Protein AF-R7HWP7-F1 (afdb_monomer)

Radius of gyration: 20.36 Å; Cα contacts (8 Å, |Δi|>4): 385; chains: 1; bounding box: 45×35×74 Å

Structure (mmCIF, N/CA/C/O backbone):
data_AF-R7HWP7-F1
#
_entry.id   AF-R7HWP7-F1
#
loop_
_atom_site.group_PDB
_atom_site.id
_atom_site.type_symbol
_atom_site.label_atom_id
_atom_site.label_alt_id
_atom_site.label_comp_id
_atom_site.label_asym_id
_atom_site.label_entity_id
_atom_site.label_seq_id
_atom_site.pdbx_PDB_ins_code
_atom_site.Cartn_x
_atom_site.Cartn_y
_atom_site.Cartn_z
_atom_site.occupancy
_atom_site.B_iso_or_equiv
_atom_site.auth_seq_id
_atom_site.auth_comp_id
_atom_site.auth_asym_id
_atom_site.auth_atom_id
_atom_site.pdbx_PDB_model_num
ATOM 1 N N . MET A 1 1 ? 19.688 -10.817 -53.082 1.00 66.94 1 MET A N 1
ATOM 2 C CA . MET A 1 1 ? 19.668 -11.516 -51.771 1.00 66.94 1 MET A CA 1
ATOM 3 C C . MET A 1 1 ? 20.304 -10.706 -50.633 1.00 66.94 1 MET A C 1
ATOM 5 O O . MET A 1 1 ? 19.826 -10.827 -49.516 1.00 66.94 1 MET A O 1
ATOM 9 N N . ALA A 1 2 ? 21.312 -9.852 -50.880 1.00 82.56 2 ALA A N 1
ATOM 10 C CA . ALA A 1 2 ? 21.924 -9.005 -49.841 1.00 82.56 2 ALA A CA 1
ATOM 11 C C . ALA A 1 2 ? 20.985 -7.929 -49.252 1.00 82.56 2 ALA A C 1
ATOM 13 O O . ALA A 1 2 ? 21.028 -7.672 -48.057 1.00 82.56 2 ALA A O 1
ATOM 14 N N . GLU A 1 3 ? 20.103 -7.346 -50.065 1.00 88.75 3 GLU A N 1
ATOM 15 C CA . GLU A 1 3 ? 19.144 -6.313 -49.642 1.00 88.75 3 GLU A CA 1
ATOM 16 C C . GLU A 1 3 ? 18.218 -6.790 -48.513 1.00 88.75 3 GLU A C 1
ATOM 18 O O . GLU A 1 3 ? 18.115 -6.144 -47.474 1.00 88.75 3 GLU A O 1
ATOM 23 N N . VAL A 1 4 ? 17.642 -7.990 -48.653 1.00 89.25 4 VAL A N 1
ATOM 24 C CA . VAL A 1 4 ? 16.800 -8.601 -47.612 1.00 89.25 4 VAL A CA 1
ATOM 25 C C . VAL A 1 4 ? 17.599 -8.834 -46.324 1.00 89.25 4 VAL A C 1
ATOM 27 O O . VAL A 1 4 ? 17.113 -8.547 -45.233 1.00 89.25 4 VAL A O 1
ATOM 30 N N . LEU A 1 5 ? 18.855 -9.273 -46.429 1.00 86.50 5 LEU A N 1
ATOM 31 C CA . LEU A 1 5 ? 19.716 -9.522 -45.270 1.00 86.50 5 LEU A CA 1
ATOM 32 C C . LEU A 1 5 ? 20.071 -8.226 -44.519 1.00 86.50 5 LEU A C 1
ATOM 34 O O . LEU A 1 5 ? 20.062 -8.199 -43.290 1.00 86.50 5 LEU A O 1
ATOM 38 N N . ILE A 1 6 ? 20.322 -7.142 -45.258 1.00 86.94 6 ILE A N 1
ATOM 39 C CA . ILE A 1 6 ? 20.575 -5.808 -44.700 1.00 86.94 6 ILE A CA 1
ATOM 40 C C . ILE A 1 6 ? 19.313 -5.279 -44.009 1.00 86.94 6 ILE A C 1
ATOM 42 O O . ILE A 1 6 ? 19.403 -4.801 -42.881 1.00 86.94 6 ILE A O 1
ATOM 46 N N . THR A 1 7 ? 18.132 -5.417 -44.624 1.00 87.50 7 THR A N 1
ATOM 47 C CA . THR A 1 7 ? 16.870 -4.973 -43.999 1.00 87.50 7 THR A CA 1
ATOM 48 C C . THR A 1 7 ? 16.558 -5.730 -42.709 1.00 87.50 7 THR A C 1
ATOM 50 O O . THR A 1 7 ? 16.228 -5.103 -41.704 1.00 87.50 7 THR A O 1
ATOM 53 N N . LEU A 1 8 ? 16.741 -7.054 -42.686 1.00 90.75 8 LEU A N 1
ATOM 54 C CA . LEU A 1 8 ? 16.571 -7.861 -41.476 1.00 90.75 8 LEU A CA 1
ATOM 55 C C . LEU A 1 8 ? 17.609 -7.503 -40.404 1.00 90.75 8 LEU A C 1
ATOM 57 O O . LEU A 1 8 ? 17.261 -7.429 -39.227 1.00 90.75 8 LEU A O 1
ATOM 61 N N . GLY A 1 9 ? 18.853 -7.217 -40.801 1.00 85.38 9 GLY A N 1
ATOM 62 C CA . GLY A 1 9 ? 19.894 -6.723 -39.901 1.00 85.38 9 GLY A CA 1
ATOM 63 C C . GLY A 1 9 ? 19.531 -5.382 -39.257 1.00 85.38 9 GLY A C 1
ATOM 64 O O . GLY A 1 9 ? 19.600 -5.249 -38.037 1.00 85.38 9 GLY A O 1
ATOM 65 N N . ILE A 1 10 ? 19.075 -4.407 -40.051 1.00 91.12 10 ILE A N 1
ATOM 66 C CA . ILE A 1 10 ? 18.657 -3.083 -39.561 1.00 91.12 10 ILE A CA 1
ATOM 67 C C . ILE A 1 10 ? 17.449 -3.206 -38.626 1.00 91.12 10 ILE A C 1
ATOM 69 O O . ILE A 1 10 ? 17.477 -2.660 -37.524 1.00 91.12 10 ILE A O 1
ATOM 73 N N . ILE A 1 11 ? 16.413 -3.956 -39.019 1.00 90.56 11 ILE A N 1
ATOM 74 C CA . ILE A 1 11 ? 15.230 -4.188 -38.176 1.00 90.56 11 ILE A CA 1
ATOM 75 C C . ILE A 1 11 ? 15.633 -4.883 -36.871 1.00 90.56 11 ILE A C 1
ATOM 77 O O . ILE A 1 11 ? 15.163 -4.484 -35.809 1.00 90.56 11 ILE A O 1
ATOM 81 N N . GLY A 1 12 ? 16.535 -5.866 -36.924 1.00 87.81 12 GLY A N 1
ATOM 82 C CA . GLY A 1 12 ? 17.041 -6.561 -35.740 1.00 87.81 12 GLY A CA 1
ATOM 83 C C . GLY A 1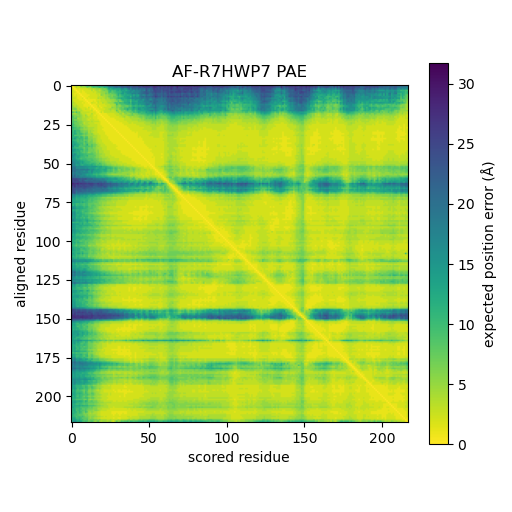 12 ? 17.745 -5.626 -34.754 1.00 87.81 12 GLY A C 1
ATOM 84 O O . GLY A 1 12 ? 17.447 -5.661 -33.560 1.00 87.81 12 GLY A O 1
ATOM 85 N N . VAL A 1 13 ? 18.620 -4.741 -35.244 1.00 90.00 13 VAL A N 1
ATOM 86 C CA . VAL A 1 13 ? 19.309 -3.744 -34.403 1.00 90.00 13 VAL A CA 1
ATOM 87 C C . VAL A 1 13 ? 18.316 -2.749 -33.804 1.00 90.00 13 VAL A C 1
ATOM 89 O O . VAL A 1 13 ? 18.346 -2.493 -32.601 1.00 90.00 13 VAL A O 1
ATOM 92 N N . VAL A 1 14 ? 17.399 -2.213 -34.613 1.00 87.31 14 VAL A N 1
ATOM 93 C CA . VAL A 1 14 ? 16.395 -1.247 -34.139 1.00 87.31 14 VAL A CA 1
ATOM 94 C C . VAL A 1 14 ? 15.454 -1.890 -33.113 1.00 87.31 14 VAL A C 1
ATOM 96 O O . VAL A 1 14 ? 15.166 -1.287 -32.076 1.00 87.31 14 VAL A O 1
ATOM 99 N N . ALA A 1 15 ? 15.014 -3.129 -33.341 1.00 83.12 15 ALA A N 1
ATOM 100 C CA . ALA A 1 15 ? 14.188 -3.878 -32.398 1.00 83.12 15 ALA A CA 1
ATOM 101 C C . ALA A 1 15 ? 14.926 -4.126 -31.072 1.00 83.12 15 ALA A C 1
ATOM 103 O O . ALA A 1 15 ? 14.361 -3.892 -30.004 1.00 83.12 15 ALA A O 1
ATOM 104 N N . ALA A 1 16 ? 16.205 -4.511 -31.116 1.00 85.56 16 ALA A N 1
ATOM 105 C CA . ALA A 1 16 ? 17.008 -4.741 -29.914 1.00 85.56 16 ALA A CA 1
ATOM 106 C C . ALA A 1 16 ? 17.157 -3.483 -29.035 1.00 85.56 16 ALA A C 1
ATOM 108 O O . ALA A 1 16 ? 17.187 -3.592 -27.810 1.00 85.56 16 ALA A O 1
ATOM 109 N N . LEU A 1 17 ? 17.194 -2.289 -29.639 1.00 86.44 17 LEU A N 1
ATOM 110 C CA . LEU A 1 17 ? 17.278 -1.015 -28.912 1.00 86.44 17 LEU A CA 1
ATOM 111 C C . LEU A 1 17 ? 15.920 -0.528 -28.377 1.00 86.44 17 LEU A C 1
ATOM 113 O O . LEU A 1 17 ? 15.865 0.183 -27.374 1.00 86.44 17 LEU A O 1
ATOM 117 N N . THR A 1 18 ? 14.817 -0.904 -29.026 1.00 88.81 18 THR A N 1
ATOM 118 C CA . THR A 1 18 ? 13.474 -0.381 -28.712 1.00 88.81 18 THR A CA 1
ATOM 119 C C . THR A 1 18 ? 12.657 -1.290 -27.795 1.00 88.81 18 THR A C 1
ATOM 121 O O . THR A 1 18 ? 11.913 -0.783 -26.950 1.00 88.81 18 THR A O 1
ATOM 124 N N . ILE A 1 19 ? 12.822 -2.616 -27.890 1.00 91.12 19 ILE A N 1
ATOM 125 C CA . ILE A 1 19 ? 12.106 -3.601 -27.060 1.00 91.12 19 ILE A CA 1
ATOM 126 C C . ILE A 1 19 ? 12.304 -3.350 -25.555 1.00 91.12 19 ILE A C 1
ATOM 128 O O . ILE A 1 19 ? 11.296 -3.329 -24.843 1.00 91.12 19 ILE A O 1
ATOM 132 N N . PRO A 1 20 ? 13.526 -3.103 -25.033 1.00 89.44 20 PRO A N 1
ATOM 133 C CA . PRO A 1 20 ? 13.710 -2.868 -23.599 1.00 89.44 20 PRO A CA 1
ATOM 134 C C . PRO A 1 20 ? 12.917 -1.657 -23.092 1.00 89.44 20 PRO A C 1
ATOM 136 O O . PRO A 1 20 ? 12.254 -1.729 -22.056 1.00 89.44 20 PRO A O 1
ATOM 139 N N . THR A 1 21 ? 12.922 -0.561 -23.855 1.00 90.69 21 THR A N 1
ATOM 140 C CA . THR A 1 21 ? 12.180 0.665 -23.529 1.00 90.69 21 THR A CA 1
ATOM 141 C C . THR A 1 21 ? 10.674 0.422 -23.531 1.00 90.69 21 THR A C 1
ATOM 143 O O . THR A 1 21 ? 9.984 0.805 -22.585 1.00 90.69 21 THR A O 1
ATOM 146 N N . LEU A 1 22 ? 10.158 -0.265 -24.555 1.00 92.31 22 LEU A N 1
ATOM 147 C CA . LEU A 1 22 ? 8.737 -0.593 -24.660 1.00 92.31 22 LEU A CA 1
ATOM 148 C C . LEU A 1 22 ? 8.275 -1.489 -23.502 1.00 92.31 22 LEU A C 1
ATOM 150 O O . LEU A 1 22 ? 7.258 -1.202 -22.870 1.00 92.31 22 LEU A O 1
ATOM 154 N N . VAL A 1 23 ? 9.043 -2.535 -23.183 1.00 93.88 23 VAL A N 1
ATOM 155 C CA . VAL A 1 23 ? 8.752 -3.450 -22.069 1.00 93.88 23 VAL A CA 1
ATOM 156 C C . VAL A 1 23 ? 8.747 -2.702 -20.735 1.00 93.88 23 VAL A C 1
ATOM 158 O O . VAL A 1 23 ? 7.852 -2.919 -19.917 1.00 93.88 23 VAL A O 1
ATOM 161 N N . ASN A 1 24 ? 9.697 -1.792 -20.510 1.00 93.62 24 ASN A N 1
ATOM 162 C CA . ASN A 1 24 ? 9.743 -0.993 -19.287 1.00 93.62 24 ASN A CA 1
ATOM 163 C C . ASN A 1 24 ? 8.549 -0.040 -19.168 1.00 93.62 24 ASN A C 1
ATOM 165 O O . ASN A 1 24 ? 7.935 0.031 -18.103 1.00 93.62 24 ASN A O 1
ATOM 169 N N . ASN A 1 25 ? 8.166 0.639 -20.248 1.00 94.44 25 ASN A N 1
ATOM 170 C CA . ASN A 1 25 ? 6.988 1.510 -20.252 1.00 94.44 25 ASN A CA 1
ATOM 171 C C . ASN A 1 25 ? 5.697 0.721 -20.003 1.00 94.44 25 ASN A C 1
ATOM 173 O O . ASN A 1 25 ? 4.858 1.135 -19.203 1.00 94.44 25 ASN A O 1
ATOM 177 N N . TYR A 1 26 ? 5.569 -0.459 -20.613 1.00 96.19 26 TYR A N 1
ATOM 178 C CA . TYR A 1 26 ? 4.451 -1.359 -20.348 1.00 96.19 26 TYR A CA 1
ATOM 179 C C . TYR A 1 26 ? 4.396 -1.782 -18.873 1.00 96.19 26 TYR A C 1
ATOM 181 O O . TYR A 1 26 ? 3.351 -1.669 -18.235 1.00 96.19 26 TYR A O 1
ATOM 189 N N . ARG A 1 27 ? 5.524 -2.207 -18.287 1.00 95.12 27 ARG A N 1
ATOM 190 C CA . ARG A 1 27 ? 5.589 -2.604 -16.871 1.00 95.12 27 ARG A CA 1
ATOM 191 C C . ARG A 1 27 ? 5.211 -1.461 -15.923 1.00 95.12 27 ARG A C 1
ATOM 193 O O . ARG A 1 27 ? 4.471 -1.703 -14.975 1.00 95.12 27 ARG A O 1
ATOM 200 N N . LYS A 1 28 ? 5.648 -0.225 -16.192 1.00 96.75 28 LYS A N 1
ATOM 201 C CA . LYS A 1 28 ? 5.220 0.966 -15.428 1.00 96.75 28 LYS A CA 1
ATOM 202 C C . LYS A 1 28 ? 3.705 1.140 -15.469 1.00 96.75 28 LYS A C 1
ATOM 204 O O . LYS A 1 28 ? 3.084 1.345 -14.431 1.00 96.75 28 LYS A O 1
ATOM 209 N N . LYS A 1 29 ? 3.100 0.975 -16.650 1.00 97.06 29 LYS A N 1
ATOM 210 C CA . LYS A 1 29 ? 1.645 1.072 -16.816 1.00 97.06 29 LYS A CA 1
ATOM 211 C C . LYS A 1 29 ? 0.890 -0.022 -16.065 1.00 97.06 29 LYS A C 1
ATOM 213 O O . LYS A 1 29 ? -0.177 0.243 -15.511 1.00 97.06 29 LYS A O 1
ATOM 218 N N . VAL A 1 30 ? 1.440 -1.235 -16.019 1.00 96.50 30 VAL A N 1
ATOM 219 C CA . VAL A 1 30 ? 0.881 -2.337 -15.223 1.00 96.50 30 VAL A CA 1
ATOM 220 C C . VAL A 1 30 ? 0.883 -1.987 -13.732 1.00 96.50 30 VAL A C 1
ATOM 222 O O . VAL A 1 30 ? -0.140 -2.194 -13.084 1.00 96.50 30 VAL A O 1
ATOM 225 N N . LEU A 1 31 ? 1.970 -1.410 -13.204 1.00 97.44 31 LEU A N 1
ATOM 226 C CA . LEU A 1 31 ? 2.044 -0.972 -11.801 1.00 97.44 31 LEU A CA 1
ATOM 227 C C . LEU A 1 31 ? 1.027 0.134 -11.488 1.00 97.44 31 LEU A C 1
ATOM 229 O O . LEU A 1 31 ? 0.262 0.009 -10.535 1.00 97.44 31 LEU A O 1
ATOM 233 N N . GLU A 1 32 ? 0.942 1.164 -12.335 1.00 98.12 32 GLU A N 1
ATOM 234 C CA . GLU A 1 32 ? -0.041 2.246 -12.182 1.00 98.12 32 GLU A CA 1
ATOM 235 C C . GLU A 1 32 ? -1.481 1.707 -12.177 1.00 98.12 32 GLU A C 1
ATOM 237 O O . GLU A 1 32 ? -2.312 2.099 -11.356 1.00 98.12 32 GLU A O 1
ATOM 242 N N . THR A 1 33 ? -1.785 0.793 -13.101 1.00 97.94 33 THR A N 1
ATOM 243 C CA . THR A 1 33 ? -3.122 0.198 -13.223 1.00 97.94 33 THR A CA 1
ATOM 244 C C . THR A 1 33 ? -3.446 -0.676 -12.013 1.00 97.94 33 THR A C 1
ATOM 246 O O . THR A 1 33 ? -4.556 -0.597 -11.488 1.00 97.94 33 THR A O 1
ATOM 249 N N . GLY A 1 34 ? -2.475 -1.466 -11.539 1.00 97.69 34 GLY A N 1
ATOM 250 C CA . GLY A 1 34 ? -2.598 -2.262 -10.318 1.00 97.69 34 GLY A CA 1
ATOM 251 C C . GLY A 1 34 ? -2.893 -1.389 -9.101 1.00 97.69 34 GLY A C 1
ATOM 252 O O . GLY A 1 34 ? -3.867 -1.632 -8.396 1.00 97.69 34 GLY A O 1
ATOM 253 N N . PHE A 1 35 ? -2.135 -0.306 -8.918 1.00 98.31 35 PHE A N 1
ATOM 254 C CA . PHE A 1 35 ? -2.358 0.658 -7.839 1.00 98.31 35 PHE A CA 1
ATOM 255 C C . PHE A 1 35 ? -3.756 1.279 -7.876 1.00 98.31 35 PHE A C 1
ATOM 257 O O . PHE A 1 35 ? -4.463 1.273 -6.868 1.00 98.31 35 PHE A O 1
ATOM 264 N N . LYS A 1 36 ? -4.189 1.781 -9.040 1.00 98.19 36 LYS A N 1
ATOM 265 C CA . LYS A 1 36 ? -5.524 2.382 -9.205 1.00 98.19 36 LYS A CA 1
ATOM 266 C C . LYS A 1 36 ? -6.641 1.384 -8.909 1.00 98.19 36 LYS A C 1
ATOM 268 O O . LYS A 1 36 ? -7.636 1.747 -8.284 1.00 98.19 36 LYS A O 1
ATOM 273 N N . LYS A 1 37 ? -6.465 0.125 -9.314 1.00 98.19 37 LYS A N 1
ATOM 274 C CA . LYS A 1 37 ? -7.409 -0.951 -9.008 1.00 98.19 37 LYS A CA 1
ATOM 275 C C . LYS A 1 37 ? -7.484 -1.216 -7.505 1.00 98.19 37 LYS A C 1
ATOM 277 O O . LYS A 1 37 ? -8.578 -1.175 -6.953 1.00 98.19 37 LYS A O 1
ATOM 282 N N . SER A 1 38 ? -6.346 -1.433 -6.840 1.00 97.94 38 SER A N 1
ATOM 283 C CA . SER A 1 38 ? -6.306 -1.670 -5.391 1.00 97.94 38 SER A CA 1
ATOM 284 C C . SER A 1 38 ? -6.921 -0.503 -4.616 1.00 97.94 38 SER A C 1
ATOM 286 O O . SER A 1 38 ? -7.704 -0.730 -3.699 1.00 97.94 38 SER A O 1
ATOM 288 N N . MET A 1 39 ? -6.655 0.739 -5.036 1.00 96.69 39 MET A N 1
ATOM 289 C CA . MET A 1 39 ? -7.290 1.932 -4.472 1.00 96.69 39 MET A CA 1
ATOM 290 C C . MET A 1 39 ? -8.815 1.891 -4.599 1.00 96.69 39 MET A C 1
ATOM 292 O O . MET A 1 39 ? -9.509 2.144 -3.619 1.00 96.69 39 MET A O 1
ATOM 296 N N . SER A 1 40 ? -9.340 1.562 -5.783 1.00 97.25 40 SER A N 1
ATOM 297 C CA . SER A 1 40 ? -10.785 1.456 -6.003 1.00 97.25 40 SER A CA 1
ATOM 298 C C . SER A 1 40 ? -11.413 0.407 -5.086 1.00 97.25 40 SER A C 1
ATOM 300 O O . SER A 1 40 ? -12.462 0.661 -4.501 1.00 97.25 40 SER A O 1
ATOM 302 N N . THR A 1 41 ? -10.760 -0.748 -4.925 1.00 98.06 41 THR A N 1
ATOM 303 C CA . THR A 1 41 ? -11.215 -1.810 -4.017 1.00 98.06 41 THR A CA 1
ATOM 304 C C . THR A 1 41 ? -11.233 -1.331 -2.565 1.00 98.06 41 THR A C 1
ATOM 306 O O . THR A 1 41 ? -12.240 -1.500 -1.880 1.00 98.06 41 THR A O 1
ATOM 309 N N . ILE A 1 42 ? -10.152 -0.693 -2.101 1.00 97.44 42 ILE A N 1
ATOM 310 C CA . ILE A 1 42 ? -10.045 -0.173 -0.730 1.00 97.44 42 ILE A CA 1
ATOM 311 C C . ILE A 1 42 ? -11.111 0.897 -0.474 1.00 97.44 42 ILE A C 1
ATOM 313 O O . ILE A 1 42 ? -11.819 0.821 0.524 1.00 97.44 42 ILE A O 1
ATOM 317 N N . GLN A 1 43 ? -11.271 1.866 -1.378 1.00 95.69 43 GLN A N 1
ATOM 318 C CA . GLN A 1 43 ? -12.261 2.936 -1.234 1.00 95.69 43 GLN A CA 1
ATOM 319 C C . GLN A 1 43 ? -13.693 2.397 -1.225 1.00 95.69 43 GLN A C 1
ATOM 321 O O . GLN A 1 43 ? -14.500 2.829 -0.409 1.00 95.69 43 GLN A O 1
ATOM 326 N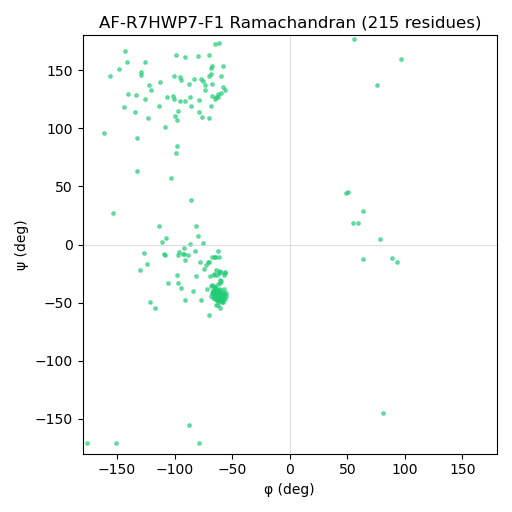 N . GLN A 1 44 ? -14.014 1.432 -2.089 1.00 96.88 44 GLN A N 1
ATOM 327 C CA . GLN A 1 44 ? -15.335 0.803 -2.102 1.00 96.88 44 GLN A CA 1
ATOM 328 C C . GLN A 1 44 ? -15.620 0.046 -0.797 1.00 96.88 44 GLN A C 1
ATOM 330 O O . GLN A 1 44 ? -16.709 0.181 -0.233 1.00 96.88 44 GLN A O 1
ATOM 335 N N . ALA A 1 45 ? -14.643 -0.718 -0.302 1.00 97.38 45 ALA A N 1
ATOM 336 C CA . ALA A 1 45 ? -14.761 -1.436 0.961 1.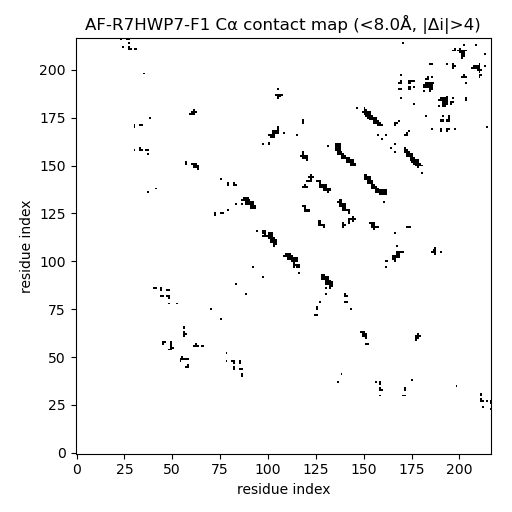00 97.38 45 ALA A CA 1
ATOM 337 C C . ALA A 1 45 ? -14.918 -0.469 2.145 1.00 97.38 45 ALA A C 1
ATOM 339 O O . ALA A 1 45 ? -15.801 -0.668 2.979 1.00 97.38 45 ALA A O 1
ATOM 340 N N . LEU A 1 46 ? -14.139 0.618 2.181 1.00 96.00 46 LEU A N 1
ATOM 341 C CA . LEU A 1 46 ? -14.252 1.664 3.200 1.00 96.00 46 LEU A CA 1
ATOM 342 C C . LEU A 1 46 ? -15.610 2.364 3.165 1.00 96.00 46 LEU A C 1
ATOM 344 O O . LEU A 1 46 ? -16.232 2.495 4.211 1.00 96.00 46 LEU A O 1
ATOM 348 N N . ASN A 1 47 ? -16.095 2.771 1.988 1.00 95.31 47 ASN A N 1
ATOM 349 C CA . ASN A 1 47 ? -17.397 3.434 1.842 1.00 95.31 47 ASN A CA 1
ATOM 350 C C . ASN A 1 47 ? -18.540 2.558 2.362 1.00 95.31 47 ASN A C 1
ATOM 352 O O . ASN A 1 47 ? -19.414 3.040 3.077 1.00 95.31 47 ASN A O 1
ATOM 356 N N . THR A 1 48 ? -18.513 1.267 2.029 1.00 96.06 48 THR A N 1
ATOM 357 C CA . THR A 1 48 ? -19.542 0.317 2.473 1.00 96.06 48 THR A CA 1
ATOM 358 C C . THR A 1 48 ? -19.453 0.084 3.981 1.00 96.06 48 THR A C 1
ATOM 360 O O . THR A 1 48 ? -20.458 0.162 4.677 1.00 96.06 48 THR A O 1
ATOM 363 N N . THR A 1 49 ? -18.238 -0.093 4.506 1.00 96.19 49 THR A N 1
ATOM 364 C CA . THR A 1 49 ? -18.000 -0.268 5.949 1.00 96.19 49 THR A CA 1
ATOM 365 C C . THR A 1 49 ? -18.436 0.961 6.749 1.00 96.19 49 THR A C 1
ATOM 367 O O . THR A 1 49 ? -19.093 0.829 7.775 1.00 96.19 49 THR A O 1
ATOM 370 N N . ALA A 1 50 ? -18.107 2.167 6.279 1.00 92.25 50 ALA A N 1
ATOM 371 C CA . ALA A 1 50 ? -18.515 3.411 6.922 1.00 92.25 50 ALA A CA 1
ATOM 372 C C . ALA A 1 50 ? -20.043 3.546 6.968 1.00 92.25 50 ALA A C 1
ATOM 374 O O . ALA A 1 50 ? -20.582 3.913 8.008 1.00 92.25 50 ALA A O 1
ATOM 375 N N . ALA A 1 51 ? -20.734 3.185 5.883 1.00 93.69 51 ALA A N 1
ATOM 376 C CA . ALA A 1 51 ? -22.192 3.204 5.826 1.00 93.69 51 ALA A CA 1
ATOM 377 C C . ALA A 1 51 ? -22.842 2.171 6.766 1.00 93.69 51 ALA A C 1
ATOM 379 O O . ALA A 1 51 ? -23.830 2.491 7.421 1.00 93.69 51 ALA A O 1
ATOM 380 N N . GLU A 1 52 ? -22.293 0.955 6.859 1.00 93.75 52 GLU A N 1
ATOM 381 C CA . GLU A 1 52 ? -22.825 -0.109 7.725 1.00 93.75 52 GLU A CA 1
ATOM 382 C C . GLU A 1 52 ? -22.575 0.162 9.217 1.00 93.75 52 GLU A C 1
ATOM 384 O O . GLU A 1 52 ? -23.458 -0.075 10.041 1.00 93.75 52 GLU A O 1
ATOM 389 N N . CYS A 1 53 ? -21.407 0.706 9.570 1.00 89.81 53 CYS A N 1
ATOM 390 C CA . CYS A 1 53 ? -21.043 1.007 10.958 1.00 89.81 53 CYS A CA 1
ATOM 391 C C . CYS A 1 53 ? -21.486 2.402 11.432 1.00 89.81 53 CYS A C 1
ATOM 393 O O . CYS A 1 53 ? -21.310 2.726 12.604 1.00 89.81 53 CYS A O 1
ATOM 395 N N . GLY A 1 54 ? -21.975 3.267 10.535 1.00 85.94 54 GLY A N 1
ATOM 396 C CA . GLY A 1 54 ? -22.157 4.695 10.831 1.00 85.94 54 GLY A CA 1
ATOM 397 C C . GLY A 1 54 ? -20.836 5.425 11.127 1.00 85.94 54 GLY A C 1
ATOM 398 O O . GLY A 1 54 ? -20.808 6.391 11.887 1.00 85.94 54 GLY A O 1
ATOM 399 N N . ALA A 1 55 ? -19.728 4.949 10.555 1.00 84.38 55 ALA A N 1
ATOM 400 C CA . ALA A 1 55 ? -18.363 5.384 10.843 1.00 84.38 55 ALA A CA 1
ATOM 401 C C . ALA A 1 55 ? -17.807 6.311 9.745 1.00 84.38 55 ALA A C 1
ATOM 403 O O . ALA A 1 55 ? -16.761 6.047 9.149 1.00 84.38 55 ALA A O 1
ATOM 404 N N . ASP A 1 56 ? -18.487 7.430 9.476 1.00 83.25 56 ASP A N 1
ATOM 405 C CA . ASP A 1 56 ? -18.117 8.396 8.421 1.00 83.25 56 ASP A CA 1
ATOM 406 C C . ASP A 1 56 ? -16.683 8.940 8.546 1.00 83.25 56 ASP A C 1
ATOM 408 O O . ASP A 1 56 ? -16.077 9.383 7.566 1.00 83.25 56 ASP A O 1
ATOM 412 N N . TYR A 1 57 ? -16.114 8.908 9.753 1.00 79.69 57 TYR A N 1
ATOM 413 C CA . TYR A 1 57 ? -14.735 9.315 10.012 1.00 79.69 57 TYR A CA 1
ATOM 414 C C . TYR A 1 57 ? -13.702 8.459 9.256 1.00 79.69 57 TYR A C 1
ATOM 416 O O . TYR A 1 57 ? -12.604 8.945 8.995 1.00 79.69 57 TYR A O 1
ATOM 424 N N . LEU A 1 58 ? -14.045 7.228 8.848 1.00 83.19 58 LEU A N 1
ATOM 425 C CA . LEU A 1 58 ? -13.180 6.357 8.037 1.00 83.19 58 LEU A CA 1
ATOM 426 C C . LEU A 1 58 ? -12.877 6.948 6.652 1.00 83.19 58 LEU A C 1
ATOM 428 O O . LEU A 1 58 ? -11.849 6.634 6.055 1.00 83.19 58 LEU A O 1
ATOM 432 N N . LEU A 1 59 ? -13.772 7.797 6.136 1.00 84.31 59 LEU A N 1
ATOM 433 C CA . LEU A 1 59 ? -13.688 8.363 4.787 1.00 84.31 59 LEU A CA 1
ATOM 434 C C . LEU A 1 59 ? -12.976 9.716 4.746 1.00 84.31 59 LEU A C 1
ATOM 436 O O . LEU A 1 59 ? -12.723 10.257 3.668 1.00 84.31 59 LEU A O 1
ATOM 440 N N . LYS A 1 60 ? -12.667 10.289 5.910 1.00 78.06 60 LYS A N 1
ATOM 441 C CA . LYS A 1 60 ? -12.090 11.627 6.012 1.00 78.06 60 LYS A CA 1
ATOM 442 C C . LYS A 1 60 ? -10.571 11.569 6.084 1.00 78.06 60 LYS A C 1
ATOM 444 O O . LYS A 1 60 ? -9.982 10.712 6.742 1.00 78.06 60 LYS A O 1
ATOM 449 N N . TYR A 1 61 ? -9.932 12.526 5.412 1.00 70.56 61 TYR A N 1
ATOM 450 C CA . TYR A 1 61 ? -8.525 12.828 5.638 1.00 70.56 61 TYR A CA 1
ATOM 451 C C . TYR A 1 61 ? -8.416 13.484 7.012 1.00 70.56 61 TYR A C 1
ATOM 453 O O . TYR A 1 61 ? -8.823 14.632 7.166 1.00 70.56 61 TYR A O 1
ATOM 461 N N . ARG A 1 62 ? -7.846 12.739 7.966 1.00 69.38 62 ARG A N 1
ATOM 462 C CA . ARG A 1 62 ? -7.885 12.941 9.423 1.00 69.38 62 ARG A CA 1
ATOM 463 C C . ARG A 1 62 ? -9.217 12.535 10.043 1.00 69.38 62 ARG A C 1
ATOM 465 O O . ARG A 1 62 ? -10.289 12.867 9.551 1.00 69.38 62 ARG A O 1
ATOM 472 N N . MET A 1 63 ? -9.120 11.862 11.184 1.00 65.81 63 MET A N 1
ATOM 473 C CA . MET A 1 63 ? -10.272 11.505 12.017 1.00 65.81 63 MET A CA 1
ATOM 474 C C . MET A 1 63 ? -10.730 12.681 12.908 1.00 65.81 63 MET A C 1
ATOM 476 O O . MET A 1 63 ? -11.454 12.480 13.884 1.00 65.81 63 MET A O 1
ATOM 480 N N . ASP A 1 64 ? -10.294 13.911 12.602 1.00 62.03 64 ASP A N 1
ATOM 481 C CA . ASP A 1 64 ? -10.475 15.079 13.463 1.00 62.03 64 ASP A CA 1
ATOM 482 C C . ASP A 1 64 ? -11.933 15.555 13.588 1.00 62.03 64 ASP A C 1
ATOM 484 O O . ASP A 1 64 ? -12.786 15.324 12.731 1.00 62.03 64 ASP A O 1
ATOM 488 N N . ASN A 1 65 ? -12.224 16.176 14.738 1.00 58.72 65 ASN A N 1
ATOM 489 C CA . ASN A 1 65 ? -13.522 16.710 15.183 1.00 58.72 65 ASN A CA 1
ATOM 490 C C . ASN A 1 65 ? -14.675 15.708 15.397 1.00 58.72 65 ASN A C 1
ATOM 492 O O . ASN A 1 65 ? -15.675 16.089 16.001 1.00 58.72 65 ASN A O 1
ATOM 496 N N . LEU A 1 66 ? -14.556 14.453 14.952 1.00 60.03 66 LEU A N 1
ATOM 497 C CA . LEU A 1 66 ? -15.572 13.409 15.171 1.00 60.03 66 LEU A CA 1
ATOM 498 C C . LEU A 1 66 ? -15.168 12.382 16.233 1.00 60.03 66 LEU A C 1
ATOM 500 O O . LEU A 1 66 ? -16.027 11.883 16.954 1.00 60.03 66 LEU A O 1
ATOM 504 N N . VAL A 1 67 ? -13.873 12.083 16.347 1.00 64.62 67 VAL A N 1
ATOM 505 C CA . VAL A 1 67 ? -13.350 11.108 17.309 1.00 64.62 67 VAL A CA 1
ATOM 506 C C . VAL A 1 67 ? -12.596 11.857 18.405 1.00 64.62 67 VAL A C 1
ATOM 508 O O . VAL A 1 67 ? -11.475 12.317 18.211 1.00 64.62 67 VAL A O 1
ATOM 511 N N . THR A 1 68 ? -13.245 12.030 19.556 1.00 64.75 68 THR A N 1
ATOM 512 C CA . THR A 1 68 ? -12.713 12.775 20.715 1.00 64.75 68 THR A CA 1
ATOM 513 C C . THR A 1 68 ? -12.064 11.875 21.769 1.00 64.75 68 THR A C 1
ATOM 515 O O . THR A 1 68 ? -11.454 12.372 22.715 1.00 64.75 68 THR A O 1
ATOM 518 N N . ALA A 1 69 ? -12.170 10.557 21.599 1.00 69.94 69 ALA A N 1
ATOM 519 C CA . ALA A 1 69 ? -11.598 9.536 22.466 1.00 69.94 69 ALA A CA 1
ATOM 520 C C . ALA A 1 69 ? -11.070 8.358 21.625 1.00 69.94 69 ALA A C 1
ATOM 522 O O . ALA A 1 69 ? -11.534 8.163 20.501 1.00 69.94 69 ALA A O 1
ATOM 523 N N . PRO A 1 70 ? -10.118 7.556 22.136 1.00 76.50 70 PRO A N 1
ATOM 524 C CA . PRO A 1 70 ? -9.665 6.356 21.441 1.00 76.50 70 PRO A CA 1
ATOM 525 C C . PRO A 1 70 ? -10.832 5.407 21.147 1.00 76.50 70 PRO A C 1
ATOM 527 O O . PRO A 1 70 ? -11.617 5.101 22.041 1.00 76.50 70 PRO A O 1
ATOM 530 N N . ILE A 1 71 ? -10.907 4.902 19.913 1.00 82.69 71 ILE A N 1
ATOM 531 C CA . ILE A 1 71 ? -11.908 3.897 19.530 1.00 82.69 71 ILE A CA 1
ATOM 532 C C . ILE A 1 71 ? -11.671 2.622 20.361 1.00 82.69 71 ILE A C 1
ATOM 534 O O . ILE A 1 71 ? -10.527 2.139 20.360 1.00 82.69 71 ILE A O 1
ATOM 538 N N . PRO A 1 72 ? -12.689 2.078 21.059 1.00 87.50 72 PRO A N 1
ATOM 539 C CA . PRO A 1 72 ? -12.581 0.838 21.826 1.00 87.50 72 PRO A CA 1
ATOM 540 C C . PRO A 1 72 ? -12.146 -0.349 20.968 1.00 87.50 72 PRO A C 1
ATOM 542 O O . PRO A 1 72 ? -12.392 -0.390 19.763 1.00 87.50 72 PRO A O 1
ATOM 545 N N . LYS A 1 73 ? -11.516 -1.347 21.592 1.00 90.00 73 LYS A N 1
ATOM 546 C CA . LYS A 1 73 ? -11.012 -2.530 20.884 1.00 90.00 73 LYS A CA 1
ATOM 547 C C . LYS A 1 73 ? -12.126 -3.254 20.121 1.00 90.00 73 LYS A C 1
ATOM 549 O O . LYS A 1 73 ? -11.927 -3.617 18.968 1.00 90.00 73 LYS A O 1
ATOM 554 N N . GLU A 1 74 ? -13.283 -3.423 20.749 1.00 91.69 74 GLU A N 1
ATOM 555 C CA . GLU A 1 74 ? -14.430 -4.153 20.206 1.00 91.69 74 GLU A CA 1
ATOM 556 C C . GLU A 1 74 ? -14.972 -3.474 18.941 1.00 91.69 74 GLU A C 1
ATOM 558 O O . GLU A 1 74 ? -15.259 -4.140 17.950 1.00 91.69 74 GLU A O 1
ATOM 563 N N . GLU A 1 75 ? -15.035 -2.138 18.937 1.00 89.50 75 GLU A N 1
ATOM 564 C CA . GLU A 1 75 ? -15.448 -1.362 17.763 1.00 89.50 75 GLU A CA 1
ATOM 565 C C . GLU A 1 75 ? -14.424 -1.494 16.623 1.00 89.50 75 GLU A C 1
ATOM 567 O O . GLU A 1 75 ? -14.802 -1.695 15.469 1.00 89.50 75 GLU A O 1
ATOM 572 N N . ARG A 1 76 ? -13.116 -1.478 16.926 1.00 90.38 76 ARG A N 1
ATOM 573 C CA . ARG A 1 76 ? -12.067 -1.696 15.910 1.00 90.38 76 ARG A CA 1
ATOM 574 C C . ARG A 1 76 ? -12.133 -3.090 15.295 1.00 90.38 76 ARG A C 1
ATOM 576 O O . ARG A 1 76 ? -11.897 -3.232 14.092 1.00 90.38 76 ARG A O 1
ATOM 583 N N . GLU A 1 77 ? -12.392 -4.110 16.113 1.00 93.12 77 GLU A N 1
ATOM 584 C CA . GLU A 1 77 ? -12.539 -5.498 15.669 1.00 93.12 77 GLU A CA 1
ATOM 585 C C . GLU A 1 77 ? -13.772 -5.659 14.777 1.00 93.12 77 GLU A C 1
ATOM 587 O O . GLU A 1 77 ? -13.669 -6.275 13.716 1.00 93.12 77 GLU A O 1
ATOM 592 N N . GLU A 1 78 ? -14.895 -5.042 15.148 1.00 93.94 78 GLU A N 1
ATOM 593 C CA . GLU A 1 78 ? -16.128 -5.084 14.362 1.00 93.94 78 GLU A CA 1
ATOM 594 C C . GLU A 1 78 ? -15.986 -4.357 13.019 1.00 93.94 78 GLU A C 1
ATOM 596 O O . GLU A 1 78 ? -16.303 -4.923 11.970 1.00 93.94 78 GLU A O 1
ATOM 601 N N . ILE A 1 79 ? -15.407 -3.151 13.012 1.00 94.50 79 ILE A N 1
ATOM 602 C CA . ILE A 1 79 ? -15.114 -2.422 11.770 1.00 94.50 79 ILE A CA 1
ATOM 603 C C . ILE A 1 79 ? -14.192 -3.249 10.865 1.00 94.50 79 ILE A C 1
ATOM 605 O O . ILE A 1 79 ? -14.420 -3.339 9.659 1.00 94.50 79 ILE A O 1
ATOM 609 N N . ASN A 1 80 ? -13.160 -3.888 11.423 1.00 95.25 80 ASN A N 1
ATOM 610 C CA . ASN A 1 80 ? -12.264 -4.744 10.647 1.00 95.25 80 ASN A CA 1
ATOM 611 C C . ASN A 1 80 ? -12.944 -6.009 10.119 1.00 95.25 80 ASN A C 1
ATOM 613 O O . ASN A 1 80 ? -12.594 -6.460 9.026 1.00 95.25 80 ASN A O 1
ATOM 617 N N . ARG A 1 81 ? -13.882 -6.592 10.873 1.00 95.56 81 ARG A N 1
ATOM 618 C CA . ARG A 1 81 ? -14.674 -7.746 10.434 1.00 95.56 81 ARG A CA 1
ATOM 619 C C . ARG A 1 81 ? -15.505 -7.375 9.210 1.00 95.56 81 ARG A C 1
ATOM 621 O O . ARG A 1 81 ? -15.384 -8.041 8.184 1.00 95.56 81 ARG A O 1
ATOM 628 N N . ILE A 1 82 ? -16.259 -6.280 9.298 1.00 96.50 82 ILE A N 1
ATOM 629 C CA . ILE A 1 82 ? -17.097 -5.777 8.205 1.00 96.50 82 ILE A CA 1
ATOM 630 C C . ILE A 1 82 ? -16.230 -5.401 7.000 1.00 96.50 82 ILE A C 1
ATOM 632 O O . ILE A 1 82 ? -16.471 -5.883 5.895 1.00 96.50 82 ILE A O 1
ATOM 636 N N . PHE A 1 83 ? -15.154 -4.638 7.205 1.00 97.38 83 PHE A N 1
ATOM 637 C CA . PHE A 1 83 ? -14.224 -4.276 6.132 1.00 97.38 83 PHE A CA 1
ATOM 638 C C . PHE A 1 83 ? -13.660 -5.504 5.407 1.00 97.38 83 PHE A C 1
ATOM 640 O O . PHE A 1 83 ? -13.622 -5.536 4.177 1.00 97.38 83 PHE A O 1
ATOM 647 N N . ALA A 1 84 ? -13.260 -6.539 6.150 1.00 97.12 84 ALA A N 1
ATOM 648 C CA . ALA A 1 84 ? -12.739 -7.771 5.571 1.00 97.12 84 ALA A CA 1
ATOM 649 C C . ALA A 1 84 ? -13.780 -8.517 4.724 1.00 97.12 84 ALA A C 1
ATOM 651 O O . ALA A 1 84 ? -13.429 -9.068 3.680 1.00 97.12 84 ALA A O 1
ATOM 652 N N . GLU A 1 85 ? -15.052 -8.520 5.129 1.00 96.31 85 GLU A N 1
ATOM 653 C CA . GLU A 1 85 ? -16.143 -9.122 4.351 1.00 96.31 85 GLU A CA 1
ATOM 654 C C . GLU A 1 85 ? -16.308 -8.430 2.988 1.00 96.31 85 GLU A C 1
ATOM 656 O O . GLU A 1 85 ? -16.444 -9.106 1.963 1.00 96.31 85 GLU A O 1
ATOM 661 N N . GLN A 1 86 ? -16.163 -7.100 2.942 1.00 97.00 86 GLN A N 1
ATOM 662 C CA . GLN A 1 86 ? -16.237 -6.331 1.693 1.00 97.00 86 GLN A CA 1
ATOM 663 C C . GLN A 1 86 ? -15.097 -6.650 0.711 1.00 97.00 86 GLN A C 1
ATOM 665 O O . GLN A 1 86 ? -15.271 -6.519 -0.503 1.00 97.00 86 GLN A O 1
ATOM 670 N N . LEU A 1 87 ? -13.938 -7.111 1.202 1.00 97.12 87 LEU A N 1
ATOM 671 C CA . LEU A 1 87 ? -12.788 -7.458 0.357 1.00 97.12 87 LEU A CA 1
ATOM 672 C C . LEU A 1 87 ? -12.976 -8.758 -0.436 1.00 97.12 87 LEU A C 1
ATOM 674 O O . LEU A 1 87 ? -12.231 -8.982 -1.390 1.00 97.12 87 LEU A O 1
ATOM 678 N N . LYS A 1 88 ? -13.937 -9.619 -0.058 1.00 95.50 88 LYS A N 1
ATOM 679 C CA . LYS A 1 88 ? -14.185 -10.924 -0.711 1.00 95.50 88 LYS A CA 1
ATOM 680 C C . LYS A 1 88 ? -12.898 -11.746 -0.881 1.00 95.50 88 LYS A C 1
ATOM 682 O O . LYS A 1 88 ? -12.613 -12.291 -1.949 1.00 95.50 88 LYS A O 1
ATOM 687 N N . TYR A 1 89 ? -12.087 -11.774 0.172 1.00 97.12 89 TYR A N 1
ATOM 688 C CA . TYR A 1 89 ? -10.788 -12.434 0.169 1.00 97.12 89 TYR A CA 1
ATOM 689 C C . TYR A 1 89 ? -10.916 -13.957 0.058 1.00 97.12 89 TYR A C 1
ATOM 691 O O . TYR A 1 89 ? -11.904 -14.550 0.484 1.00 97.12 89 TYR A O 1
ATOM 699 N N . VAL A 1 90 ? -9.883 -14.603 -0.485 1.00 97.38 90 VAL A N 1
ATOM 700 C CA . VAL A 1 90 ? -9.822 -16.070 -0.620 1.00 97.38 90 VAL A CA 1
ATOM 701 C C . VAL A 1 90 ? -9.023 -16.725 0.497 1.00 97.38 90 VAL A C 1
ATOM 703 O O . VAL A 1 90 ? -9.232 -17.894 0.814 1.00 97.38 90 VAL A O 1
ATOM 706 N N . ARG A 1 91 ? -8.075 -15.990 1.087 1.00 96.12 91 ARG A N 1
ATOM 707 C CA . ARG A 1 91 ? -7.183 -16.513 2.121 1.00 96.12 91 ARG A CA 1
ATOM 708 C C . ARG A 1 91 ? -6.638 -15.390 2.991 1.00 96.12 91 ARG A C 1
ATOM 710 O O . ARG A 1 91 ? -6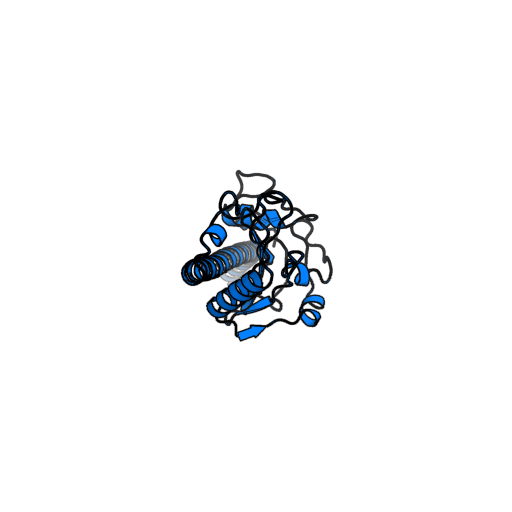.327 -14.312 2.500 1.00 96.12 91 ARG A O 1
ATOM 717 N N . ILE A 1 92 ? -6.457 -15.674 4.274 1.00 97.19 92 ILE A N 1
ATOM 718 C CA . ILE A 1 92 ? -5.666 -14.828 5.170 1.00 97.19 92 ILE A CA 1
ATOM 719 C C . ILE A 1 92 ? -4.201 -15.254 5.060 1.00 97.19 92 ILE A C 1
ATOM 721 O O . ILE A 1 92 ? -3.889 -16.436 5.220 1.00 97.19 92 ILE A O 1
ATOM 725 N N . LEU A 1 93 ? -3.312 -14.300 4.789 1.00 95.75 93 LEU A N 1
ATOM 726 C CA . LEU A 1 93 ? -1.868 -14.509 4.765 1.00 95.75 93 LEU A CA 1
ATOM 727 C C . LEU A 1 93 ? -1.336 -14.529 6.212 1.00 95.75 93 LEU A C 1
ATOM 729 O O . LEU A 1 93 ? -1.404 -13.504 6.897 1.00 95.75 93 LEU A O 1
ATOM 733 N N . PRO A 1 94 ? -0.811 -15.663 6.712 1.00 95.12 94 PRO A N 1
ATOM 734 C CA . PRO A 1 94 ? -0.246 -15.735 8.054 1.00 95.12 94 PRO A CA 1
ATOM 735 C C . PRO A 1 94 ? 1.041 -14.911 8.166 1.00 95.12 94 PRO A C 1
ATOM 737 O O . PRO A 1 94 ? 1.855 -14.887 7.243 1.00 95.12 94 PRO A O 1
ATOM 740 N N . MET A 1 95 ? 1.292 -14.321 9.338 1.00 91.44 95 MET A N 1
ATOM 741 C CA . MET A 1 95 ? 2.506 -13.524 9.577 1.00 91.44 95 MET A CA 1
ATOM 742 C C . MET A 1 95 ? 3.799 -14.311 9.329 1.00 91.44 95 MET A C 1
ATOM 744 O O . MET A 1 95 ? 4.736 -13.787 8.737 1.00 91.44 95 MET A O 1
ATOM 748 N N . GLY A 1 96 ? 3.844 -15.597 9.690 1.00 93.50 96 GLY A N 1
ATOM 749 C CA . GLY A 1 96 ? 5.016 -16.440 9.423 1.00 93.50 96 GLY A CA 1
ATOM 750 C C . GLY A 1 96 ? 5.315 -16.655 7.932 1.00 93.50 96 GLY A C 1
ATOM 751 O O . GLY A 1 96 ? 6.448 -16.971 7.579 1.00 93.50 96 GLY A O 1
ATOM 752 N N . GLU A 1 97 ? 4.323 -16.490 7.053 1.00 94.38 97 GLU A N 1
ATOM 753 C CA . GLU A 1 97 ? 4.523 -16.475 5.600 1.00 94.38 97 GLU A CA 1
ATOM 754 C C . GLU A 1 97 ? 4.948 -15.080 5.132 1.00 94.38 97 GLU A C 1
ATOM 756 O O . GLU A 1 97 ? 5.885 -14.971 4.346 1.00 94.38 97 GLU A O 1
ATOM 761 N N . ALA A 1 98 ? 4.358 -14.020 5.700 1.00 94.19 98 ALA A N 1
ATOM 762 C CA . ALA A 1 98 ? 4.765 -12.639 5.443 1.00 94.19 98 ALA A CA 1
ATOM 763 C C . ALA A 1 98 ? 6.261 -12.397 5.733 1.00 94.19 98 ALA A C 1
ATOM 765 O O . ALA A 1 98 ? 6.954 -11.796 4.918 1.00 94.19 98 ALA A O 1
ATOM 766 N N . HIS A 1 99 ? 6.792 -12.955 6.826 1.00 93.44 99 HIS A N 1
ATOM 767 C CA . HIS A 1 99 ? 8.219 -12.895 7.182 1.00 93.44 99 HIS A CA 1
ATOM 768 C C . HIS A 1 99 ? 9.164 -13.621 6.208 1.00 93.44 99 HIS A C 1
ATOM 770 O O . HIS A 1 99 ? 10.380 -13.501 6.308 1.00 93.44 99 HIS A O 1
ATOM 776 N N . LYS A 1 100 ? 8.651 -14.416 5.267 1.00 94.06 100 LYS A N 1
ATOM 777 C CA . LYS A 1 100 ? 9.492 -15.106 4.272 1.00 94.06 100 LYS A CA 1
ATOM 778 C C . LYS A 1 100 ? 9.567 -14.348 2.954 1.00 94.06 100 LYS A C 1
ATOM 780 O O . LYS A 1 100 ? 10.346 -14.718 2.076 1.00 94.06 100 LYS A O 1
ATOM 785 N N . ILE A 1 101 ? 8.756 -13.307 2.801 1.00 95.38 101 ILE A N 1
ATOM 786 C CA . ILE A 1 101 ? 8.659 -12.562 1.559 1.00 95.38 101 ILE A CA 1
ATOM 787 C C . ILE A 1 101 ? 9.736 -11.485 1.539 1.00 95.38 101 ILE A C 1
ATOM 789 O O . ILE A 1 101 ? 9.762 -10.570 2.364 1.00 95.38 101 ILE A O 1
ATOM 793 N N . LYS A 1 102 ? 10.618 -11.593 0.546 1.00 95.38 102 LYS A N 1
ATOM 794 C CA . LYS A 1 102 ? 11.655 -10.601 0.289 1.00 95.38 102 LYS A CA 1
ATOM 795 C C . LYS A 1 102 ? 11.040 -9.298 -0.188 1.00 95.38 102 LYS A C 1
ATOM 797 O O . LYS A 1 102 ? 10.157 -9.289 -1.049 1.00 95.38 102 LYS A O 1
ATOM 802 N N . THR A 1 103 ? 11.579 -8.208 0.335 1.00 96.06 103 THR A N 1
ATOM 803 C CA . THR A 1 103 ? 11.194 -6.853 -0.041 1.00 96.06 103 THR A CA 1
ATOM 804 C C . THR A 1 103 ? 12.394 -6.030 -0.464 1.00 96.06 103 THR A C 1
ATOM 806 O O . THR A 1 103 ? 13.537 -6.307 -0.088 1.00 96.06 103 THR A O 1
ATOM 809 N N . TYR A 1 104 ? 12.116 -5.002 -1.253 1.00 95.81 104 TYR A N 1
ATOM 810 C CA . TYR A 1 104 ? 13.114 -4.122 -1.836 1.00 95.81 104 TYR A CA 1
ATOM 811 C C . TYR A 1 104 ? 12.758 -2.657 -1.568 1.00 95.81 104 TYR A C 1
ATOM 813 O O . TYR A 1 104 ? 11.581 -2.281 -1.535 1.00 95.81 104 TYR A O 1
ATOM 821 N N . SER A 1 105 ? 13.785 -1.831 -1.376 1.00 94.88 105 SER A N 1
ATOM 822 C CA . SER A 1 105 ? 13.637 -0.391 -1.150 1.00 94.88 105 SER A CA 1
ATOM 823 C C . SER A 1 105 ? 13.166 0.353 -2.406 1.00 94.88 105 SER A C 1
ATOM 825 O O . SER A 1 105 ? 13.267 -0.144 -3.531 1.00 94.88 105 SER A O 1
ATOM 827 N N . PHE A 1 106 ? 12.670 1.575 -2.213 1.00 94.75 106 PHE A N 1
ATOM 828 C CA 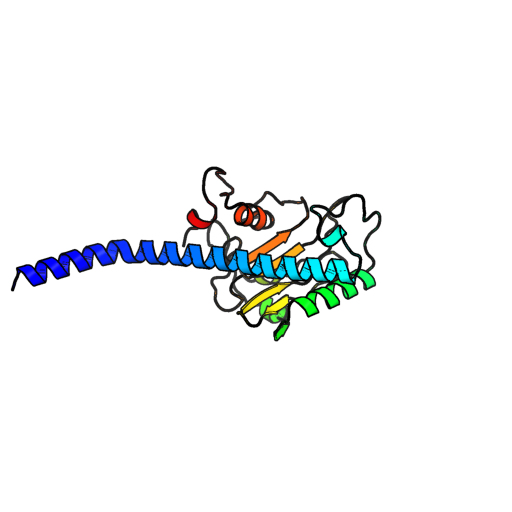. PHE A 1 106 ? 12.083 2.385 -3.277 1.00 94.75 106 PHE A CA 1
ATOM 829 C C . PHE A 1 106 ? 13.128 2.902 -4.287 1.00 94.75 106 PHE A C 1
ATOM 831 O O . PHE A 1 106 ? 13.068 2.598 -5.480 1.00 94.75 106 PHE A O 1
ATOM 838 N N . LYS A 1 107 ? 14.109 3.691 -3.839 1.00 92.38 107 LYS A N 1
ATOM 839 C CA . LYS A 1 107 ? 15.074 4.384 -4.708 1.00 92.38 107 LYS A CA 1
ATOM 840 C C . LYS A 1 107 ? 16.329 3.558 -4.965 1.00 92.38 107 LYS A C 1
ATOM 842 O O . LYS A 1 107 ? 16.738 3.449 -6.121 1.00 92.38 107 LYS A O 1
ATOM 847 N N . SER A 1 108 ? 16.934 2.982 -3.923 1.00 91.44 108 SER A N 1
ATOM 848 C CA . SER A 1 108 ? 18.157 2.171 -4.067 1.00 91.44 108 SER A CA 1
ATOM 849 C C . SER A 1 108 ? 17.909 0.787 -4.661 1.00 91.44 108 SER A C 1
ATOM 851 O O . SER A 1 108 ? 18.837 0.214 -5.222 1.00 91.44 108 SER A O 1
ATOM 853 N N . LYS A 1 109 ? 16.674 0.268 -4.591 1.00 90.88 109 LYS A N 1
ATOM 854 C CA . LYS A 1 109 ? 16.297 -1.091 -5.028 1.00 90.88 109 LYS A CA 1
ATOM 855 C C . LYS A 1 109 ? 17.057 -2.212 -4.308 1.00 90.88 109 LYS A C 1
ATOM 857 O O . LYS A 1 109 ? 17.102 -3.341 -4.797 1.00 90.88 109 LYS A O 1
ATOM 862 N N . ASN A 1 110 ? 17.659 -1.909 -3.164 1.00 94.44 110 ASN A N 1
ATOM 863 C CA . ASN A 1 110 ? 18.371 -2.889 -2.360 1.00 94.44 110 ASN A CA 1
ATOM 864 C C . ASN A 1 110 ? 17.369 -3.854 -1.723 1.00 94.44 110 ASN A C 1
ATOM 866 O O . ASN A 1 110 ? 16.268 -3.446 -1.351 1.00 94.44 110 ASN A O 1
ATOM 870 N N . GLU A 1 111 ? 17.753 -5.122 -1.579 1.00 95.12 111 GLU A N 1
ATOM 871 C CA . GLU A 1 111 ? 17.001 -6.070 -0.753 1.00 95.12 111 GLU A CA 1
ATOM 872 C C . GLU A 1 111 ? 17.066 -5.596 0.706 1.00 95.12 111 GLU A C 1
ATOM 874 O O . GLU A 1 111 ? 18.150 -5.367 1.242 1.00 95.12 111 GLU A O 1
ATOM 879 N N . ILE A 1 112 ? 15.906 -5.418 1.339 1.00 94.12 112 ILE A N 1
ATOM 880 C CA . ILE A 1 112 ? 15.781 -4.931 2.726 1.00 94.12 112 ILE A CA 1
ATOM 881 C C . ILE A 1 112 ? 15.221 -5.998 3.674 1.00 94.12 112 ILE A C 1
ATOM 883 O O . ILE A 1 112 ? 14.800 -5.680 4.787 1.00 94.12 112 ILE A O 1
ATOM 887 N N . GLY A 1 113 ? 15.244 -7.261 3.238 1.00 90.56 113 GLY A N 1
ATOM 888 C CA . GLY A 1 113 ? 14.840 -8.421 4.025 1.00 90.56 113 GLY A CA 1
ATOM 889 C C . GLY A 1 113 ? 13.328 -8.637 4.063 1.00 90.56 113 GLY A C 1
ATOM 890 O O . GLY A 1 113 ? 12.617 -8.389 3.083 1.00 90.56 113 GLY A O 1
ATOM 891 N N . ASP A 1 114 ? 12.847 -9.117 5.205 1.00 87.62 114 ASP A N 1
ATOM 892 C CA . ASP A 1 114 ? 11.493 -9.611 5.474 1.00 87.62 114 ASP A CA 1
ATOM 893 C C . ASP A 1 114 ? 10.493 -8.514 5.871 1.00 87.62 114 ASP A C 1
ATOM 895 O O . ASP A 1 114 ? 9.614 -8.693 6.717 1.00 87.62 114 ASP A O 1
ATOM 899 N N . ARG A 1 115 ? 10.585 -7.341 5.241 1.00 92.25 115 ARG A N 1
ATOM 900 C CA . ARG A 1 115 ? 9.727 -6.198 5.578 1.00 92.25 115 ARG A CA 1
ATOM 901 C C . ARG A 1 115 ? 8.322 -6.268 4.987 1.00 92.25 115 ARG A C 1
ATOM 903 O O . ARG A 1 115 ? 7.563 -5.319 5.144 1.00 92.25 115 ARG A O 1
ATOM 910 N N . TYR A 1 116 ? 7.928 -7.377 4.362 1.00 94.50 116 TYR A N 1
ATOM 911 C CA . TYR A 1 116 ? 6.570 -7.524 3.829 1.00 94.50 116 TYR A CA 1
ATOM 912 C C . TYR A 1 116 ? 5.516 -7.468 4.939 1.00 94.50 116 TYR A C 1
ATOM 914 O O . TYR A 1 116 ? 4.445 -6.896 4.751 1.00 94.50 116 TYR A O 1
ATOM 922 N N . GLN A 1 117 ? 5.846 -7.979 6.133 1.00 91.62 117 GLN A N 1
ATOM 923 C CA . GLN A 1 117 ? 4.977 -7.877 7.309 1.00 91.62 117 GLN A CA 1
ATOM 924 C C . GLN A 1 117 ? 4.603 -6.425 7.642 1.00 91.62 117 GLN A C 1
ATOM 926 O O . GLN A 1 117 ? 3.538 -6.203 8.201 1.00 91.62 117 GLN A O 1
ATOM 931 N N . MET A 1 118 ? 5.414 -5.431 7.240 1.00 90.69 118 MET A N 1
ATOM 932 C CA . MET A 1 118 ? 5.115 -4.020 7.501 1.00 90.69 118 MET A CA 1
ATOM 933 C C . MET A 1 118 ? 3.788 -3.579 6.884 1.00 90.69 118 MET A C 1
ATOM 935 O O . MET A 1 118 ? 3.204 -2.631 7.391 1.00 90.69 118 MET A O 1
ATOM 939 N N . LEU A 1 119 ? 3.290 -4.264 5.841 1.00 92.50 119 LEU A N 1
ATOM 940 C CA . LEU A 1 119 ? 1.947 -4.048 5.289 1.00 92.50 119 LEU A CA 1
ATOM 941 C C . LEU A 1 119 ? 0.827 -4.322 6.301 1.00 92.50 119 LEU A C 1
ATOM 943 O O . LEU A 1 119 ? -0.321 -3.989 6.036 1.00 92.50 119 LEU A O 1
ATOM 947 N N . ASN A 1 120 ? 1.141 -4.918 7.447 1.00 90.50 120 ASN A N 1
ATOM 948 C CA . ASN A 1 120 ? 0.253 -5.105 8.575 1.00 90.50 120 ASN A CA 1
ATOM 949 C C . ASN A 1 120 ? 0.506 -4.026 9.646 1.00 90.50 120 ASN A C 1
ATOM 951 O O . ASN A 1 120 ? 1.205 -4.288 10.625 1.00 90.50 120 ASN A O 1
ATOM 955 N N . PRO A 1 121 ? -0.001 -2.790 9.471 1.00 85.06 121 PRO A N 1
ATOM 956 C CA . PRO A 1 121 ? 0.228 -1.733 10.445 1.00 85.06 121 PRO A CA 1
ATOM 957 C C . PRO A 1 121 ? -0.384 -2.114 11.795 1.00 85.06 121 PRO A C 1
ATOM 959 O O . PRO A 1 121 ? -1.552 -2.481 11.877 1.00 85.06 121 PRO A O 1
ATOM 962 N N . TRP A 1 122 ? 0.403 -2.000 12.862 1.00 84.06 122 TRP A N 1
ATOM 963 C CA . TRP A 1 122 ? -0.093 -2.111 14.230 1.00 84.06 122 TRP A CA 1
ATOM 964 C C . TRP A 1 122 ? -0.570 -0.740 14.712 1.00 84.06 122 TRP A C 1
ATOM 966 O O . TRP A 1 122 ? 0.079 0.275 14.442 1.00 84.06 122 TRP A O 1
ATOM 976 N N . ASP A 1 123 ? -1.702 -0.705 15.411 1.00 82.81 123 ASP A N 1
ATOM 977 C CA . ASP A 1 123 ? -2.287 0.531 15.938 1.00 82.81 123 ASP A CA 1
ATOM 978 C C . ASP A 1 123 ? -2.164 0.685 17.465 1.00 82.81 123 ASP A C 1
ATOM 980 O O . ASP A 1 123 ? -2.698 1.632 18.037 1.00 82.81 123 ASP A O 1
ATOM 984 N N . GLY A 1 124 ? -1.452 -0.234 18.127 1.00 83.56 124 GLY A N 1
ATOM 985 C CA . GLY A 1 124 ? -1.291 -0.262 19.583 1.00 83.56 124 GLY A CA 1
ATOM 986 C C . GLY A 1 124 ? -2.377 -1.048 20.325 1.00 83.56 124 GLY A C 1
ATOM 987 O O . GLY A 1 124 ? -2.199 -1.349 21.503 1.00 83.56 124 GLY A O 1
ATOM 988 N N . VAL A 1 125 ? -3.472 -1.417 19.651 1.00 86.56 125 VAL A N 1
ATOM 989 C CA . VAL A 1 125 ? -4.634 -2.096 20.249 1.00 86.56 125 VAL A CA 1
ATOM 990 C C . VAL A 1 125 ? -4.889 -3.443 19.579 1.00 86.56 125 VAL A C 1
ATOM 992 O O . VAL A 1 125 ? -5.002 -4.462 20.261 1.00 86.56 125 VAL A O 1
ATOM 995 N N . ILE A 1 126 ? -4.935 -3.465 18.247 1.00 87.25 126 ILE A N 1
ATOM 996 C CA . ILE A 1 126 ? -5.145 -4.662 17.436 1.00 87.25 126 ILE A CA 1
ATOM 997 C C . ILE A 1 126 ? -4.075 -4.782 16.349 1.00 87.25 126 ILE A C 1
ATOM 999 O O . ILE A 1 126 ? -3.572 -3.795 15.812 1.00 87.25 126 ILE A O 1
ATOM 1003 N N . SER A 1 127 ? -3.741 -6.020 15.998 1.00 85.75 127 SER A N 1
ATOM 1004 C CA . SER A 1 127 ? -2.998 -6.325 14.776 1.00 85.75 127 SER A CA 1
ATOM 1005 C C . SER A 1 127 ? -4.010 -6.795 13.732 1.00 85.75 127 SER A C 1
ATOM 1007 O O . SER A 1 127 ? -4.587 -7.875 13.912 1.00 85.75 127 SER A O 1
ATOM 1009 N N . PRO A 1 128 ? -4.280 -6.010 12.671 1.00 89.06 128 PRO A N 1
ATOM 1010 C CA . PRO A 1 128 ? -5.179 -6.446 11.611 1.00 89.06 128 PRO A CA 1
ATOM 1011 C C . PRO A 1 128 ? -4.636 -7.710 10.927 1.00 89.06 128 PRO A C 1
ATOM 1013 O O . PRO A 1 128 ? -3.520 -8.153 11.178 1.00 89.06 128 PRO A O 1
ATOM 1016 N N . LYS A 1 129 ? -5.401 -8.321 10.026 1.00 93.62 129 LYS A N 1
ATOM 1017 C CA . LYS A 1 129 ? -4.918 -9.448 9.205 1.00 93.62 129 LYS A CA 1
ATOM 1018 C C . LYS A 1 129 ? -4.508 -8.955 7.819 1.00 93.62 129 LYS A C 1
ATOM 1020 O O . LYS A 1 129 ? -4.902 -7.863 7.424 1.00 93.62 129 LYS A O 1
ATOM 1025 N N . ILE A 1 130 ? -3.733 -9.749 7.080 1.00 96.75 130 ILE A N 1
ATOM 1026 C CA . ILE A 1 130 ? -3.485 -9.523 5.648 1.00 96.75 130 ILE A CA 1
ATOM 1027 C C . ILE A 1 130 ? -4.383 -10.470 4.853 1.00 96.75 130 ILE A C 1
ATOM 1029 O O . ILE A 1 130 ? -4.343 -11.684 5.057 1.00 96.75 130 ILE A O 1
ATOM 1033 N N . TYR A 1 131 ? -5.176 -9.923 3.942 1.00 97.81 131 TYR A N 1
ATOM 1034 C CA . TYR A 1 131 ? -6.129 -10.656 3.120 1.00 97.81 131 TYR A CA 1
ATOM 1035 C C . TYR A 1 131 ? -5.612 -10.767 1.686 1.00 97.81 131 TYR A C 1
ATOM 1037 O O . TYR A 1 131 ? -5.274 -9.759 1.072 1.00 97.81 131 TYR A O 1
ATOM 1045 N N . LEU A 1 132 ? -5.551 -11.986 1.152 1.00 97.88 132 LEU A N 1
ATOM 1046 C CA . LEU A 1 132 ? -5.263 -12.274 -0.251 1.00 97.88 132 LEU A CA 1
ATOM 1047 C C . LEU A 1 132 ? -6.574 -12.327 -1.034 1.00 97.88 132 LEU A C 1
ATOM 1049 O O . LEU A 1 132 ? -7.470 -13.107 -0.697 1.00 97.88 132 LEU A O 1
ATOM 1053 N N . LEU A 1 133 ? -6.675 -11.507 -2.073 1.00 97.44 133 LEU A N 1
ATOM 1054 C CA . LEU A 1 133 ? -7.845 -11.404 -2.939 1.00 97.44 133 LEU A CA 1
ATOM 1055 C C . LEU A 1 133 ? -7.738 -12.369 -4.137 1.00 97.44 133 LEU A C 1
ATOM 1057 O O . LEU A 1 133 ? -6.638 -12.819 -4.472 1.00 97.44 133 LEU A O 1
ATOM 1061 N N . PRO A 1 134 ? -8.862 -12.695 -4.812 1.00 96.25 134 PRO A N 1
ATOM 1062 C CA . PRO A 1 134 ? -8.871 -13.610 -5.961 1.00 96.25 134 PRO A CA 1
ATOM 1063 C C . PRO A 1 134 ? -7.960 -13.196 -7.127 1.00 96.25 134 PRO A C 1
ATOM 1065 O O . PRO A 1 134 ? -7.525 -14.041 -7.90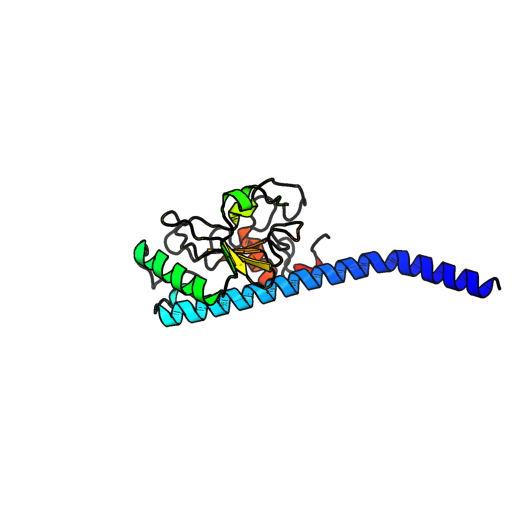3 1.00 96.25 134 PRO A O 1
ATOM 1068 N N . ASP A 1 135 ? -7.689 -11.899 -7.276 1.00 94.56 135 ASP A N 1
ATOM 1069 C CA . ASP A 1 135 ? -6.841 -11.341 -8.332 1.00 94.56 135 ASP A CA 1
ATOM 1070 C C . ASP A 1 135 ? -5.344 -11.322 -7.983 1.00 94.56 135 ASP A C 1
ATOM 1072 O O . ASP A 1 135 ? -4.532 -10.871 -8.793 1.00 94.56 135 ASP A O 1
ATOM 1076 N N . GLY A 1 136 ? -4.984 -11.817 -6.797 1.00 94.62 136 GLY A N 1
ATOM 1077 C CA . GLY A 1 136 ? -3.620 -11.873 -6.287 1.00 94.62 136 GLY A CA 1
ATOM 1078 C C . GLY A 1 136 ? -3.214 -10.674 -5.432 1.00 94.62 136 GLY A C 1
ATOM 1079 O O . GLY A 1 136 ? -2.241 -10.794 -4.697 1.00 94.62 136 GLY A O 1
ATOM 1080 N N . THR A 1 137 ? -3.947 -9.556 -5.450 1.00 97.19 137 THR A N 1
ATOM 1081 C CA . THR A 1 137 ? -3.668 -8.394 -4.588 1.00 97.19 137 THR A CA 1
ATOM 1082 C C . THR A 1 137 ? -3.753 -8.800 -3.113 1.00 97.19 137 THR A C 1
ATOM 1084 O O . THR A 1 137 ? -4.596 -9.618 -2.733 1.00 97.19 137 THR A O 1
ATOM 1087 N N . THR A 1 138 ? -2.913 -8.213 -2.255 1.00 97.75 138 THR A N 1
ATOM 1088 C CA . THR A 1 138 ? -3.131 -8.301 -0.801 1.00 97.75 138 THR A CA 1
ATOM 1089 C C . THR A 1 138 ? -3.491 -6.958 -0.206 1.00 97.75 138 THR A C 1
ATOM 1091 O O . THR A 1 138 ? -2.927 -5.937 -0.583 1.00 97.75 138 THR A O 1
ATOM 1094 N N . ILE A 1 139 ? -4.439 -6.965 0.7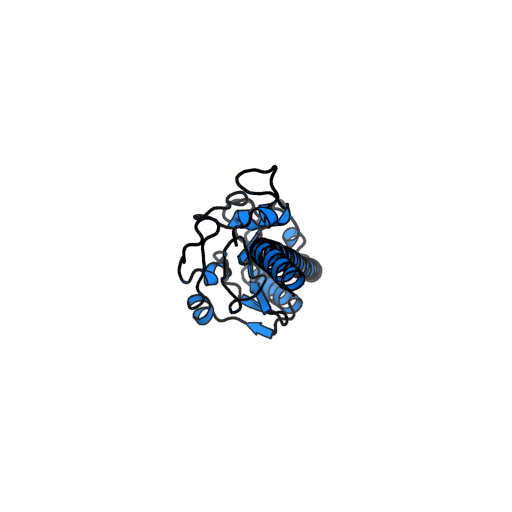24 1.00 98.19 139 ILE A N 1
ATOM 1095 C CA . ILE A 1 139 ? -4.916 -5.782 1.440 1.00 98.19 139 ILE A CA 1
ATOM 1096 C C . ILE A 1 139 ? -4.968 -6.148 2.920 1.00 98.19 139 ILE A C 1
ATOM 1098 O O . ILE A 1 139 ? -5.511 -7.189 3.288 1.00 98.19 139 ILE A O 1
ATOM 1102 N N . ALA A 1 140 ? -4.373 -5.331 3.778 1.00 97.44 140 ALA A N 1
ATOM 1103 C CA . ALA A 1 140 ? -4.471 -5.502 5.218 1.00 97.44 140 ALA A CA 1
ATOM 1104 C C . ALA A 1 140 ? -5.798 -4.966 5.767 1.00 97.44 140 ALA A C 1
ATOM 1106 O O . ALA A 1 140 ? -6.490 -4.183 5.125 1.00 97.4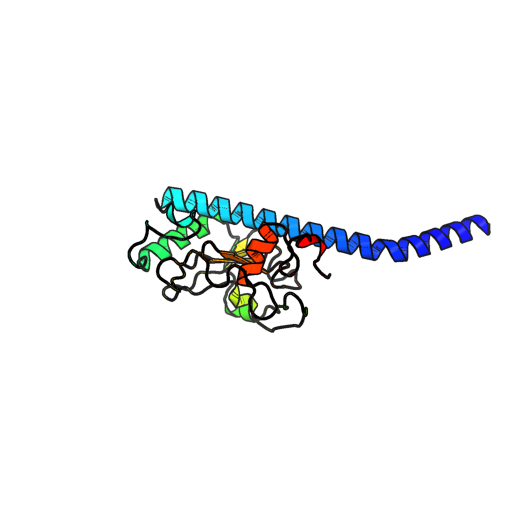4 140 ALA A O 1
ATOM 1107 N N . GLY A 1 141 ? -6.152 -5.379 6.978 1.00 95.75 141 GLY A N 1
ATOM 1108 C CA . GLY A 1 141 ? -7.187 -4.699 7.749 1.00 95.75 141 GLY A CA 1
ATOM 1109 C C . GLY A 1 141 ? -6.785 -3.270 8.131 1.00 95.75 141 GLY A C 1
ATOM 1110 O O . GLY A 1 141 ? -5.646 -2.835 7.941 1.00 95.75 141 GLY A O 1
ATOM 1111 N N . ILE A 1 142 ? -7.749 -2.553 8.690 1.00 93.62 142 ILE A N 1
ATOM 1112 C CA . ILE A 1 142 ? -7.643 -1.160 9.102 1.00 93.62 142 ILE A CA 1
ATOM 1113 C C . ILE A 1 142 ? -6.896 -1.077 10.434 1.00 93.62 142 ILE A C 1
ATOM 1115 O O . ILE A 1 142 ? -7.317 -1.665 11.430 1.00 93.62 142 ILE A O 1
ATOM 1119 N N . ALA A 1 143 ? -5.821 -0.295 10.455 1.00 90.69 143 ALA A N 1
ATOM 1120 C CA . ALA A 1 143 ? -5.163 0.162 11.672 1.00 90.69 143 ALA A CA 1
ATOM 1121 C C . ALA A 1 143 ? -5.571 1.606 11.973 1.00 90.69 143 ALA A C 1
ATOM 1123 O O . ALA A 1 143 ? -5.431 2.474 11.111 1.00 90.69 143 ALA A O 1
ATOM 1124 N N . PHE A 1 144 ? -6.031 1.874 13.194 1.00 86.31 144 PHE A N 1
ATOM 1125 C CA . PHE A 1 144 ? -6.450 3.209 13.631 1.00 86.31 144 PHE A CA 1
ATOM 1126 C C . PHE A 1 144 ? -5.313 3.879 14.394 1.00 86.31 144 PHE A C 1
ATOM 1128 O O . PHE A 1 144 ? -5.216 3.770 15.621 1.00 86.31 144 PHE A O 1
ATOM 1135 N N . GLN A 1 145 ? -4.400 4.504 13.656 1.00 75.00 145 GLN A N 1
ATOM 1136 C CA . GLN A 1 145 ? -3.190 5.055 14.249 1.00 75.00 145 GLN A CA 1
ATOM 1137 C C . GLN A 1 145 ? -3.496 6.340 15.008 1.00 75.00 145 GLN A C 1
ATOM 1139 O O . GLN A 1 145 ? -4.272 7.162 14.550 1.00 75.00 145 GLN A O 1
ATOM 1144 N N . THR A 1 146 ? -2.861 6.531 16.163 1.00 66.94 146 THR A N 1
ATOM 1145 C CA . THR A 1 146 ? -3.032 7.730 16.997 1.00 66.94 146 THR A CA 1
ATOM 1146 C C . THR A 1 146 ? -1.667 8.272 17.428 1.00 66.94 146 THR A C 1
ATOM 1148 O O . THR A 1 146 ? -1.341 8.283 18.612 1.00 66.94 146 THR A O 1
ATOM 1151 N N . HIS A 1 147 ? -0.827 8.706 16.478 1.00 63.38 147 HIS A N 1
ATOM 1152 C CA . HIS A 1 147 ? 0.478 9.330 16.785 1.00 63.38 147 HIS A CA 1
ATOM 1153 C C . HIS A 1 147 ? 0.368 10.779 17.301 1.00 63.38 147 HIS A C 1
ATOM 1155 O O . HIS A 1 147 ? 1.375 11.440 17.552 1.00 63.38 147 HIS A O 1
ATOM 1161 N N . GLY A 1 148 ? -0.852 11.293 17.438 1.00 61.03 148 GLY A N 1
ATOM 1162 C CA . GLY A 1 148 ? -1.182 12.633 17.907 1.00 61.03 148 GLY A CA 1
ATOM 1163 C C . GLY A 1 148 ? -2.697 12.792 17.997 1.00 61.03 148 GLY A C 1
ATOM 1164 O O . GLY A 1 148 ? -3.435 11.822 17.832 1.00 61.03 148 GLY A O 1
ATOM 1165 N N . THR A 1 149 ? -3.172 14.015 18.222 1.00 50.66 149 THR A N 1
ATOM 1166 C CA . THR A 1 149 ? -4.587 14.317 18.498 1.00 50.66 149 THR A CA 1
ATOM 1167 C C . THR A 1 149 ? -5.571 13.971 17.368 1.00 50.66 149 THR A C 1
ATOM 1169 O O . THR A 1 149 ? -6.766 14.087 17.600 1.00 50.66 149 THR A O 1
ATOM 1172 N N . TYR A 1 150 ? -5.108 13.542 16.179 1.00 54.81 150 TYR A N 1
ATOM 1173 C CA . TYR A 1 150 ? -5.914 13.438 14.948 1.00 54.81 150 TYR A CA 1
ATOM 1174 C C . TYR A 1 150 ? -5.436 12.391 13.918 1.00 54.81 150 TYR A C 1
ATOM 1176 O O . TYR A 1 150 ? -5.610 12.600 12.712 1.00 54.81 150 TYR A O 1
ATOM 1184 N N . ASP A 1 151 ? -4.753 11.320 14.322 1.00 68.44 151 ASP A N 1
ATOM 1185 C CA . ASP A 1 151 ? -4.125 10.441 13.324 1.00 68.44 151 ASP A CA 1
ATOM 1186 C C . ASP A 1 151 ? -5.117 9.415 12.731 1.00 68.44 151 ASP A C 1
ATOM 1188 O O . ASP A 1 151 ? -6.092 9.026 13.370 1.00 68.44 151 ASP A O 1
ATOM 1192 N N . GLY A 1 152 ? -4.968 9.149 11.432 1.00 82.25 152 GLY A N 1
ATOM 1193 C CA . GLY A 1 152 ? -6.005 8.546 10.590 1.00 82.25 152 GLY A CA 1
ATOM 1194 C C . GLY A 1 152 ? -6.011 7.018 10.575 1.00 82.25 152 GLY A C 1
ATOM 1195 O O . GLY A 1 152 ? -5.502 6.343 11.470 1.00 82.25 152 GLY A O 1
ATOM 1196 N N . ILE A 1 153 ? -6.555 6.459 9.495 1.00 88.50 153 ILE A N 1
ATOM 1197 C CA . ILE A 1 153 ? -6.490 5.023 9.237 1.00 88.50 153 ILE A CA 1
ATOM 1198 C C . ILE A 1 153 ? -5.327 4.678 8.314 1.00 88.50 153 ILE A C 1
ATOM 1200 O O . ILE A 1 153 ? -5.035 5.415 7.367 1.00 88.50 153 ILE A O 1
ATOM 1204 N N . LYS A 1 154 ? -4.705 3.520 8.561 1.00 90.50 154 LYS A N 1
ATOM 1205 C CA . LYS A 1 154 ? -3.713 2.918 7.671 1.00 90.50 154 LYS A CA 1
ATOM 1206 C C . LYS A 1 154 ? -4.110 1.528 7.221 1.00 90.50 154 LYS A C 1
ATOM 1208 O O . LYS A 1 154 ? -4.529 0.700 8.024 1.00 90.50 154 LYS A O 1
ATOM 1213 N N . ILE A 1 155 ? -3.903 1.270 5.935 1.00 94.88 155 ILE A N 1
ATOM 1214 C CA . ILE A 1 155 ? -4.084 -0.041 5.314 1.00 94.88 155 ILE A CA 1
ATOM 1215 C C . ILE A 1 155 ? -2.873 -0.296 4.421 1.00 94.88 155 ILE A C 1
ATOM 1217 O O . ILE A 1 155 ? -2.668 0.410 3.433 1.00 94.88 155 ILE A O 1
ATOM 1221 N N . GLY A 1 156 ? -2.049 -1.286 4.760 1.00 95.94 156 GLY A N 1
ATOM 1222 C CA . GLY A 1 156 ? -0.998 -1.737 3.852 1.00 95.94 156 GLY A CA 1
ATOM 1223 C C . GLY A 1 156 ? -1.580 -2.612 2.747 1.00 95.94 156 GLY A C 1
ATOM 1224 O O . GLY A 1 156 ? -2.507 -3.388 2.981 1.00 95.94 156 GLY A O 1
ATOM 1225 N N . PHE A 1 157 ? -1.057 -2.486 1.535 1.00 97.81 157 PHE A N 1
ATOM 1226 C CA . PHE A 1 157 ? -1.480 -3.315 0.415 1.00 97.81 157 PHE A CA 1
ATOM 1227 C C . PHE A 1 157 ? -0.342 -3.577 -0.570 1.00 97.81 157 PHE A C 1
ATOM 1229 O O . PHE A 1 157 ? 0.562 -2.758 -0.740 1.00 97.81 157 PHE A O 1
ATOM 1236 N N . ASP A 1 158 ? -0.427 -4.732 -1.223 1.00 97.94 158 ASP A N 1
ATOM 1237 C CA . ASP A 1 158 ? 0.393 -5.129 -2.361 1.00 97.94 158 ASP A CA 1
ATOM 1238 C C . ASP A 1 158 ? -0.504 -5.238 -3.594 1.00 97.94 158 ASP A C 1
ATOM 1240 O O . ASP A 1 158 ? -1.428 -6.055 -3.632 1.00 97.94 158 ASP A O 1
ATOM 1244 N N . THR A 1 159 ? -0.219 -4.428 -4.609 1.00 97.69 159 THR A N 1
ATOM 1245 C CA . THR A 1 159 ? -1.012 -4.348 -5.843 1.00 97.69 159 THR A CA 1
ATOM 1246 C C . THR A 1 159 ? -0.992 -5.619 -6.688 1.00 97.69 159 THR A C 1
ATOM 1248 O O . THR A 1 159 ? -1.928 -5.847 -7.456 1.00 97.69 159 THR A O 1
ATOM 1251 N N . ASN A 1 160 ? 0.051 -6.444 -6.580 1.00 94.19 160 ASN A N 1
ATOM 1252 C CA . ASN A 1 160 ? 0.259 -7.601 -7.451 1.00 94.19 160 ASN A CA 1
ATOM 1253 C C . ASN A 1 160 ? 0.478 -8.921 -6.695 1.00 94.19 160 ASN A C 1
ATOM 1255 O O . ASN A 1 160 ? 0.461 -9.985 -7.322 1.00 94.19 160 ASN A O 1
ATOM 1259 N N . GLY A 1 161 ? 0.604 -8.835 -5.375 1.00 94.88 161 GLY A N 1
ATOM 1260 C CA . GLY A 1 161 ? 0.577 -9.961 -4.469 1.00 94.88 161 GLY A CA 1
ATOM 1261 C C . GLY A 1 161 ? 1.947 -10.498 -4.070 1.00 94.88 161 GLY A C 1
ATOM 1262 O O . GLY A 1 161 ? 2.916 -10.423 -4.823 1.00 94.88 161 GLY A O 1
ATOM 1263 N N . PRO A 1 162 ? 1.987 -11.230 -2.946 1.00 94.75 162 PRO A N 1
ATOM 1264 C CA . PRO A 1 162 ? 3.209 -11.584 -2.228 1.00 94.75 162 PRO A CA 1
ATOM 1265 C C . PRO A 1 162 ? 4.204 -12.427 -3.035 1.00 94.75 162 PRO A C 1
ATOM 1267 O O . PRO A 1 162 ? 5.400 -12.444 -2.731 1.00 94.75 162 PRO A O 1
ATOM 1270 N N . TYR A 1 163 ? 3.712 -13.164 -4.035 1.00 93.56 163 TYR A N 1
ATOM 1271 C CA . TYR A 1 163 ? 4.465 -14.202 -4.745 1.00 93.56 163 TYR A CA 1
ATOM 1272 C C . TYR A 1 163 ? 4.853 -13.832 -6.171 1.00 93.56 163 TYR A C 1
ATOM 1274 O O . TYR A 1 163 ? 5.606 -14.580 -6.794 1.00 93.56 163 TYR A O 1
ATOM 1282 N N . LYS A 1 164 ? 4.345 -12.717 -6.713 1.00 92.31 164 LYS A N 1
ATOM 1283 C CA . LYS A 1 164 ? 4.697 -12.308 -8.076 1.00 92.31 164 LYS A CA 1
ATOM 1284 C C . LYS A 1 164 ? 6.081 -11.677 -8.096 1.00 92.31 164 LYS A C 1
ATOM 1286 O O . LYS A 1 164 ? 6.914 -12.069 -8.912 1.00 92.31 164 LYS A O 1
ATOM 1291 N N . GLY A 1 165 ? 6.315 -10.758 -7.160 1.00 84.56 165 GLY A N 1
ATOM 1292 C CA . GLY A 1 165 ? 7.574 -10.063 -6.965 1.00 84.56 165 GLY A CA 1
ATOM 1293 C C . GLY A 1 165 ? 8.098 -9.317 -8.206 1.00 84.56 165 GLY A C 1
ATOM 1294 O O . GLY A 1 165 ? 7.539 -9.383 -9.304 1.00 84.56 165 GLY A O 1
ATOM 1295 N N . PRO A 1 166 ? 9.230 -8.612 -8.061 1.00 93.00 166 PRO A N 1
ATOM 1296 C CA . PRO A 1 166 ? 9.871 -8.256 -6.793 1.00 93.00 166 PRO A CA 1
ATOM 1297 C C . PRO A 1 166 ? 9.023 -7.259 -5.984 1.00 93.00 166 PRO A C 1
ATOM 1299 O O . PRO A 1 166 ? 8.711 -6.194 -6.502 1.00 93.00 166 PRO A O 1
ATOM 1302 N N . ASN A 1 167 ? 8.747 -7.567 -4.711 1.00 96.19 167 ASN A N 1
ATOM 1303 C CA . ASN A 1 167 ? 7.896 -6.739 -3.848 1.00 96.19 167 ASN A CA 1
ATOM 1304 C C . ASN A 1 167 ? 8.668 -5.499 -3.371 1.00 96.19 167 ASN A C 1
ATOM 1306 O O . ASN A 1 167 ? 9.623 -5.591 -2.594 1.00 96.19 167 ASN A O 1
ATOM 1310 N N . ARG A 1 168 ? 8.298 -4.331 -3.878 1.00 96.00 168 ARG A N 1
ATOM 1311 C CA . ARG A 1 168 ? 9.020 -3.064 -3.767 1.00 96.00 168 ARG A CA 1
ATOM 1312 C C . ARG A 1 168 ? 8.116 -1.980 -3.193 1.00 96.00 168 ARG A C 1
ATOM 1314 O O . ARG A 1 168 ? 7.085 -1.626 -3.772 1.00 96.00 168 ARG A O 1
ATOM 1321 N N . PHE A 1 169 ? 8.568 -1.358 -2.108 1.00 96.50 169 PHE A N 1
ATOM 1322 C CA . PHE A 1 169 ? 7.915 -0.159 -1.585 1.00 96.50 169 PHE A CA 1
ATOM 1323 C C . PHE A 1 169 ? 7.906 0.959 -2.625 1.00 96.50 169 PHE A C 1
ATOM 1325 O O . PHE A 1 169 ? 8.934 1.259 -3.229 1.00 96.50 169 PHE A O 1
ATOM 1332 N N . GLY A 1 170 ? 6.735 1.555 -2.853 1.00 96.06 170 GLY A N 1
ATOM 1333 C CA . GLY A 1 170 ? 6.542 2.590 -3.871 1.00 96.06 170 GLY A CA 1
ATOM 1334 C C . GLY A 1 170 ? 6.421 2.076 -5.314 1.00 96.06 170 GLY A C 1
ATOM 1335 O O . GLY A 1 170 ? 6.361 2.874 -6.241 1.00 96.06 170 GLY A O 1
ATOM 1336 N N . TYR A 1 171 ? 6.394 0.762 -5.546 1.00 97.19 171 TYR A N 1
ATOM 1337 C CA . TYR A 1 171 ? 6.123 0.197 -6.878 1.00 97.19 171 TYR A CA 1
ATOM 1338 C C . TYR A 1 171 ? 4.849 -0.632 -6.844 1.00 97.19 171 TYR A C 1
ATOM 1340 O O . TYR A 1 171 ? 3.936 -0.374 -7.623 1.00 97.19 171 TYR A O 1
ATOM 1348 N N . ASP A 1 172 ? 4.795 -1.600 -5.932 1.00 97.44 172 ASP A N 1
ATOM 1349 C CA . ASP A 1 172 ? 3.642 -2.465 -5.699 1.00 97.44 172 ASP A CA 1
ATOM 1350 C C . ASP A 1 172 ? 3.240 -2.542 -4.223 1.00 97.44 172 ASP A C 1
ATOM 1352 O O . ASP A 1 172 ? 2.065 -2.782 -3.962 1.00 97.44 172 ASP A O 1
ATOM 1356 N N . LEU A 1 173 ? 4.145 -2.244 -3.281 1.00 97.81 173 LEU A N 1
ATOM 1357 C CA . LEU A 1 173 ? 3.845 -2.147 -1.851 1.00 97.81 173 LEU A CA 1
ATOM 1358 C C . LEU A 1 173 ? 3.565 -0.700 -1.426 1.00 97.81 173 LEU A C 1
ATOM 1360 O O . LEU A 1 173 ? 4.418 0.183 -1.585 1.00 97.81 173 LEU A O 1
ATOM 1364 N N . PHE A 1 174 ? 2.397 -0.462 -0.828 1.00 97.31 174 PHE A N 1
ATOM 1365 C CA . PHE A 1 174 ? 1.946 0.866 -0.408 1.00 97.31 174 PHE A CA 1
ATOM 1366 C C . PHE A 1 174 ? 1.164 0.837 0.907 1.00 97.31 174 PHE A C 1
ATOM 1368 O O . PHE A 1 174 ? 0.719 -0.208 1.377 1.00 97.31 174 PHE A O 1
ATOM 1375 N N . PHE A 1 175 ? 0.968 2.028 1.474 1.00 94.38 175 PHE A N 1
ATOM 1376 C CA . PHE A 1 175 ? 0.133 2.272 2.645 1.00 94.38 175 PHE A CA 1
ATOM 1377 C C . PHE A 1 175 ? -0.931 3.301 2.296 1.00 94.38 175 PHE A C 1
ATOM 1379 O O . PHE A 1 175 ? -0.611 4.473 2.122 1.00 94.38 175 PHE A O 1
ATOM 1386 N N . PHE A 1 176 ? -2.187 2.879 2.194 1.00 93.38 176 PHE A N 1
ATOM 1387 C CA . PHE A 1 176 ? -3.300 3.818 2.191 1.00 93.38 176 PHE A CA 1
ATOM 1388 C C . PHE A 1 176 ? -3.316 4.515 3.548 1.00 93.38 176 PHE A C 1
ATOM 1390 O O . PHE A 1 176 ? -3.276 3.839 4.575 1.00 93.38 176 PHE A O 1
ATOM 1397 N N . ASP A 1 177 ? -3.325 5.845 3.540 1.00 87.50 177 ASP A N 1
ATOM 1398 C CA . ASP A 1 177 ? -3.156 6.655 4.744 1.00 87.50 177 ASP A CA 1
ATOM 1399 C C . ASP A 1 177 ? -4.023 7.918 4.674 1.00 87.50 177 ASP A C 1
ATOM 1401 O O . ASP A 1 177 ? -3.839 8.770 3.792 1.00 87.50 177 ASP A O 1
ATOM 1405 N N . THR A 1 178 ? -4.960 8.047 5.616 1.00 85.94 178 THR A N 1
ATOM 1406 C CA . THR A 1 178 ? -5.764 9.269 5.788 1.00 85.94 178 THR A CA 1
ATOM 1407 C C . THR A 1 178 ? -5.147 10.252 6.784 1.00 85.94 178 THR A C 1
ATOM 1409 O O . THR A 1 178 ? -5.607 11.390 6.882 1.00 85.94 178 THR A O 1
ATOM 1412 N N . GLY A 1 179 ? -4.085 9.857 7.486 1.00 80.12 179 GLY A N 1
ATOM 1413 C CA . GLY A 1 179 ? -3.338 10.669 8.434 1.00 80.12 179 GLY A CA 1
ATOM 1414 C C . GLY A 1 179 ? -2.356 11.651 7.787 1.00 80.12 179 GLY A C 1
ATOM 1415 O O . GLY A 1 179 ? -2.341 11.912 6.571 1.00 80.12 179 GLY A O 1
ATOM 1416 N N . TYR A 1 180 ? -1.531 12.252 8.648 1.00 77.00 180 TYR A N 1
ATOM 1417 C CA . TYR A 1 180 ? -0.540 13.268 8.268 1.00 77.00 180 TYR A CA 1
ATOM 1418 C C . TYR A 1 180 ? 0.891 12.920 8.689 1.00 77.00 180 TYR A C 1
ATOM 1420 O O . TYR A 1 180 ? 1.838 13.510 8.160 1.00 77.00 180 TYR A O 1
ATOM 1428 N N . TRP A 1 181 ? 1.076 11.973 9.612 1.00 77.69 181 TRP A N 1
ATOM 1429 C CA . TRP A 1 181 ? 2.399 11.615 10.102 1.00 77.69 181 TRP A CA 1
ATOM 1430 C C . TRP A 1 181 ? 3.225 10.929 9.006 1.00 77.69 181 TRP A C 1
ATOM 1432 O O . TRP A 1 181 ? 2.844 9.889 8.478 1.00 77.69 181 TRP A O 1
ATOM 1442 N N . GLN A 1 182 ? 4.357 11.542 8.638 1.00 80.69 182 GLN A N 1
ATOM 1443 C CA . GLN A 1 182 ? 5.235 11.108 7.536 1.00 80.69 182 GLN A CA 1
ATOM 1444 C C . GLN A 1 182 ? 4.548 10.961 6.167 1.00 80.69 182 GLN A C 1
ATOM 1446 O O . GLN A 1 182 ? 5.104 10.360 5.247 1.00 80.69 182 GLN A O 1
ATOM 1451 N N . ALA A 1 183 ? 3.378 11.575 5.990 1.00 78.75 183 ALA A N 1
ATOM 1452 C CA . ALA A 1 183 ? 2.569 11.432 4.786 1.00 78.75 183 ALA A CA 1
ATOM 1453 C C . ALA A 1 183 ? 3.195 12.052 3.519 1.00 78.75 183 ALA A C 1
ATOM 1455 O O . ALA A 1 183 ? 2.695 11.835 2.419 1.00 78.75 183 ALA A O 1
ATOM 1456 N N . THR A 1 184 ? 4.272 12.827 3.661 1.00 85.94 184 THR A N 1
ATOM 1457 C CA . THR A 1 184 ? 5.044 13.428 2.560 1.00 85.94 184 THR A CA 1
ATOM 1458 C C . THR A 1 184 ? 6.434 12.813 2.402 1.00 85.94 184 THR A C 1
ATOM 1460 O O . THR A 1 184 ? 7.204 13.245 1.551 1.00 85.94 184 THR A O 1
ATOM 1463 N N . ILE A 1 185 ? 6.797 11.808 3.204 1.00 90.31 185 ILE A N 1
ATOM 1464 C CA . ILE A 1 185 ? 8.120 11.185 3.116 1.00 90.31 185 ILE A CA 1
ATOM 1465 C C . ILE A 1 185 ? 8.014 9.924 2.259 1.00 90.31 185 ILE A C 1
ATOM 1467 O O . ILE A 1 185 ? 7.347 8.961 2.632 1.00 90.31 185 ILE A O 1
ATOM 1471 N N . CYS A 1 186 ? 8.679 9.945 1.105 1.00 93.75 186 CYS A N 1
ATOM 1472 C CA . CYS A 1 186 ? 8.813 8.798 0.210 1.00 93.75 186 CYS A CA 1
ATOM 1473 C C . CYS A 1 186 ? 10.276 8.636 -0.222 1.00 93.75 186 CYS A C 1
ATOM 1475 O O . CYS A 1 186 ? 10.752 9.252 -1.180 1.00 93.75 186 CYS A O 1
ATOM 1477 N N . ASN A 1 187 ? 11.021 7.835 0.533 1.00 92.69 187 ASN A N 1
ATOM 1478 C CA . ASN A 1 187 ? 12.432 7.538 0.293 1.00 92.69 187 ASN A CA 1
ATOM 1479 C C . ASN A 1 187 ? 12.782 6.136 0.821 1.00 92.69 187 ASN A C 1
ATOM 1481 O O . ASN A 1 187 ? 11.897 5.377 1.194 1.00 92.69 187 ASN A O 1
ATOM 1485 N N . ASP A 1 188 ? 14.067 5.779 0.846 1.00 91.75 188 ASP A N 1
ATOM 1486 C CA . ASP A 1 188 ? 14.507 4.451 1.296 1.00 91.75 188 ASP A CA 1
ATOM 1487 C C . ASP A 1 188 ? 14.360 4.202 2.802 1.00 91.75 188 ASP A C 1
ATOM 1489 O O . ASP A 1 188 ? 14.412 3.047 3.222 1.00 91.75 188 ASP A O 1
ATOM 1493 N N . SER A 1 189 ? 14.151 5.251 3.597 1.00 86.75 189 SER A N 1
ATOM 1494 C CA . SER A 1 189 ? 13.977 5.168 5.049 1.00 86.75 189 SER A CA 1
ATOM 1495 C C . SER A 1 189 ? 12.505 5.098 5.456 1.00 86.75 189 SER A C 1
ATOM 1497 O O . SER A 1 189 ? 12.173 4.381 6.396 1.00 86.75 189 SER A O 1
ATOM 1499 N N . TYR A 1 190 ? 11.624 5.820 4.755 1.00 86.88 190 TYR A N 1
ATOM 1500 C CA . TYR A 1 190 ? 10.191 5.885 5.048 1.00 86.88 190 TYR A CA 1
ATOM 1501 C C . TYR A 1 190 ? 9.361 5.887 3.761 1.00 86.88 190 TYR A C 1
ATOM 1503 O O . TYR A 1 190 ? 9.594 6.694 2.856 1.00 86.88 190 TYR A O 1
ATOM 1511 N N . TYR A 1 191 ? 8.371 4.992 3.709 1.00 90.81 191 TYR A N 1
ATOM 1512 C CA . TYR A 1 191 ? 7.585 4.702 2.503 1.00 90.81 191 TYR A CA 1
ATOM 1513 C C . TYR A 1 191 ? 6.134 5.202 2.562 1.00 90.81 191 TYR A C 1
ATOM 1515 O O . TYR A 1 191 ? 5.437 5.146 1.551 1.00 90.81 191 TYR A O 1
ATOM 1523 N N . TYR A 1 192 ? 5.659 5.687 3.716 1.00 88.12 192 TYR A N 1
ATOM 1524 C CA . TYR A 1 192 ? 4.250 6.061 3.919 1.00 88.12 192 TYR A CA 1
ATOM 1525 C C . TYR A 1 192 ? 3.763 7.104 2.906 1.00 88.12 192 TYR A C 1
ATOM 1527 O O . TYR A 1 192 ? 2.695 6.950 2.317 1.00 88.12 192 TYR A O 1
ATOM 1535 N N . GLY A 1 193 ? 4.576 8.123 2.620 1.00 90.19 193 GLY A N 1
ATOM 1536 C CA . GLY A 1 193 ? 4.218 9.164 1.662 1.00 90.19 193 GLY A CA 1
ATOM 1537 C C . GLY A 1 193 ? 4.207 8.707 0.205 1.00 90.19 193 GLY A C 1
ATOM 1538 O O . GLY A 1 193 ? 3.615 9.386 -0.633 1.00 90.19 193 GLY A O 1
ATOM 1539 N N . CYS A 1 194 ? 4.802 7.552 -0.125 1.00 95.31 194 CYS A N 1
ATOM 1540 C CA . CYS A 1 194 ? 4.834 7.059 -1.504 1.00 95.31 194 CYS A CA 1
ATOM 1541 C C . CYS A 1 194 ? 3.434 6.843 -2.071 1.00 95.31 194 CYS A C 1
ATOM 1543 O O . CYS A 1 194 ? 3.215 7.082 -3.252 1.00 95.31 194 CYS A O 1
ATOM 1545 N N . PHE A 1 195 ? 2.479 6.477 -1.219 1.00 95.19 195 PHE A N 1
ATOM 1546 C CA . PHE A 1 195 ? 1.075 6.371 -1.585 1.00 95.19 195 PHE A CA 1
ATOM 1547 C C . PHE A 1 195 ? 0.491 7.689 -2.112 1.00 95.19 195 PHE A C 1
ATOM 1549 O O . PHE A 1 195 ? -0.116 7.691 -3.181 1.00 95.19 195 PHE A O 1
ATOM 1556 N N . LYS A 1 196 ? 0.691 8.814 -1.408 1.00 93.56 196 LYS A N 1
ATOM 1557 C CA . LYS A 1 196 ? 0.127 10.116 -1.814 1.00 93.56 196 LYS A CA 1
ATOM 1558 C C . LYS A 1 196 ? 0.756 10.613 -3.115 1.00 93.56 196 LYS A C 1
ATOM 1560 O O . LYS A 1 196 ? 0.038 11.062 -4.003 1.00 93.56 196 LYS A O 1
ATOM 1565 N N . TYR A 1 197 ? 2.069 10.446 -3.263 1.00 96.38 197 TYR A N 1
ATOM 1566 C CA . TYR A 1 197 ? 2.781 10.768 -4.503 1.00 96.38 197 TYR A CA 1
ATOM 1567 C C . TYR A 1 197 ? 2.323 9.912 -5.689 1.00 96.38 197 TYR A C 1
ATOM 1569 O O . TYR A 1 197 ? 2.044 10.444 -6.762 1.00 96.38 197 TYR A O 1
ATOM 1577 N N . ALA A 1 198 ? 2.168 8.602 -5.487 1.00 97.00 198 ALA A N 1
ATOM 1578 C CA . ALA A 1 198 ? 1.655 7.684 -6.499 1.00 97.00 198 ALA A CA 1
ATOM 1579 C C . ALA A 1 198 ? 0.201 8.004 -6.892 1.00 97.00 198 ALA A C 1
ATOM 1581 O O . ALA A 1 198 ? -0.148 7.973 -8.074 1.00 97.00 198 ALA A O 1
ATOM 1582 N N . GLN A 1 199 ? -0.635 8.365 -5.912 1.00 95.50 199 GLN A N 1
ATOM 1583 C CA . GLN A 1 199 ? -2.027 8.776 -6.113 1.00 95.50 199 GLN A CA 1
ATOM 1584 C C . GLN A 1 199 ? -2.137 10.076 -6.917 1.00 95.50 199 GLN A C 1
ATOM 1586 O O . GLN A 1 199 ? -2.994 10.176 -7.793 1.00 95.50 199 GLN A O 1
ATOM 1591 N N . GLN A 1 200 ? -1.275 11.053 -6.636 1.00 95.44 200 GLN A N 1
ATOM 1592 C CA . GLN A 1 200 ? -1.236 12.346 -7.327 1.00 95.44 200 GLN A CA 1
ATOM 1593 C C . GLN A 1 200 ? -0.460 12.296 -8.653 1.00 95.44 200 GLN A C 1
ATOM 1595 O O . GLN A 1 200 ? -0.442 13.286 -9.378 1.00 95.44 200 GLN A O 1
ATOM 1600 N N . ASP A 1 201 ? 0.166 11.156 -8.967 1.00 97.25 201 ASP A N 1
ATOM 1601 C CA . ASP A 1 201 ? 1.110 10.983 -10.076 1.00 97.25 201 ASP A CA 1
ATOM 1602 C C . ASP A 1 201 ? 2.219 12.053 -10.081 1.00 97.25 201 ASP A C 1
ATOM 1604 O O . ASP A 1 201 ? 2.549 12.632 -11.112 1.00 97.25 201 ASP A O 1
ATOM 1608 N N . GLN A 1 202 ? 2.802 12.319 -8.911 1.00 97.31 202 GLN A N 1
ATOM 1609 C CA . GLN A 1 202 ? 3.874 13.301 -8.721 1.00 97.31 202 GLN A CA 1
ATOM 1610 C C . GLN A 1 202 ? 5.126 12.638 -8.158 1.00 97.31 202 GLN A C 1
ATOM 1612 O O . GLN A 1 202 ? 5.054 11.890 -7.187 1.00 97.31 202 GLN A O 1
ATOM 1617 N N . TRP A 1 203 ? 6.293 12.919 -8.734 1.00 96.25 203 TRP A N 1
ATOM 1618 C CA . TRP A 1 203 ? 7.553 12.377 -8.235 1.00 96.25 203 TRP A CA 1
ATOM 1619 C C . TRP A 1 203 ? 7.983 13.073 -6.926 1.00 96.25 203 TRP A C 1
ATOM 1621 O O . TRP A 1 203 ? 8.012 14.303 -6.884 1.00 96.25 203 TRP A O 1
ATOM 1631 N N . PRO A 1 204 ? 8.389 12.334 -5.871 1.00 94.62 204 PRO A N 1
ATOM 1632 C CA . PRO A 1 204 ? 8.671 12.928 -4.560 1.00 94.62 204 PRO A CA 1
ATOM 1633 C C . PRO A 1 204 ? 9.786 13.982 -4.541 1.00 94.62 204 PRO A C 1
ATOM 1635 O O . PRO A 1 204 ? 9.741 14.898 -3.726 1.00 94.62 204 PRO A O 1
ATOM 1638 N N . ASP A 1 205 ? 10.785 13.859 -5.423 1.00 94.12 205 ASP A N 1
ATOM 1639 C CA . ASP A 1 205 ? 11.931 14.786 -5.474 1.00 94.12 205 ASP A CA 1
ATOM 1640 C C . ASP A 1 205 ? 11.709 15.975 -6.419 1.00 94.12 205 ASP A C 1
ATOM 1642 O O . ASP A 1 205 ? 12.507 16.909 -6.433 1.00 94.12 205 ASP A O 1
ATOM 1646 N N . ASP A 1 206 ? 10.676 15.911 -7.262 1.00 95.50 206 ASP A N 1
ATOM 1647 C CA . ASP A 1 206 ? 10.424 16.869 -8.338 1.00 95.50 206 ASP A CA 1
ATOM 1648 C C . ASP A 1 206 ? 8.958 16.772 -8.784 1.00 95.50 206 ASP A C 1
ATOM 1650 O O . ASP A 1 206 ? 8.597 15.939 -9.615 1.00 95.50 206 ASP A O 1
ATOM 1654 N N . LEU A 1 207 ? 8.107 17.643 -8.237 1.00 94.88 207 LEU A N 1
ATOM 1655 C CA . LEU A 1 207 ? 6.653 17.605 -8.450 1.00 94.88 207 LEU A CA 1
ATOM 1656 C C . LEU A 1 207 ? 6.230 17.880 -9.904 1.00 94.88 207 LEU A C 1
ATOM 1658 O O . LEU A 1 207 ? 5.069 17.675 -10.248 1.00 94.88 207 LEU A O 1
ATOM 1662 N N . THR A 1 208 ? 7.146 18.340 -10.764 1.00 96.12 208 THR A N 1
ATOM 1663 C CA . THR A 1 208 ? 6.875 18.539 -12.200 1.00 96.12 208 THR A CA 1
ATOM 1664 C C . THR A 1 208 ? 6.895 17.230 -12.990 1.00 96.12 208 THR A C 1
ATOM 1666 O O . THR A 1 208 ? 6.429 17.172 -14.129 1.00 96.12 208 THR A O 1
ATOM 1669 N N . LYS A 1 209 ? 7.432 16.165 -12.389 1.00 96.94 209 LYS A N 1
ATOM 1670 C CA . LYS A 1 209 ? 7.585 14.851 -13.000 1.00 96.94 209 LYS A CA 1
ATOM 1671 C C . LYS A 1 209 ? 6.497 13.893 -12.539 1.00 96.94 209 LYS A C 1
ATOM 1673 O O . LYS A 1 209 ? 6.105 13.890 -11.376 1.00 96.94 209 LYS A O 1
ATOM 1678 N N . LYS A 1 210 ? 6.082 13.013 -13.451 1.00 97.31 210 LYS A N 1
ATOM 1679 C CA . LYS A 1 210 ? 5.112 11.951 -13.168 1.00 97.31 210 LYS A CA 1
ATOM 1680 C C . LYS A 1 210 ? 5.720 10.825 -12.344 1.00 97.31 210 LYS A C 1
ATOM 1682 O O . LYS A 1 210 ? 6.841 10.394 -12.632 1.00 97.31 210 LYS A O 1
ATOM 1687 N N . TYR A 1 211 ? 4.982 10.330 -11.355 1.00 97.56 211 TYR A N 1
ATOM 1688 C CA . TYR A 1 211 ? 5.449 9.284 -10.444 1.00 97.56 211 TYR A CA 1
ATOM 1689 C C . TYR A 1 211 ? 5.784 8.002 -11.207 1.00 97.56 211 TYR A C 1
ATOM 1691 O O . TYR A 1 211 ? 6.909 7.501 -11.147 1.00 97.56 211 TYR A O 1
ATOM 1699 N N . TRP A 1 212 ? 4.815 7.510 -11.981 1.00 97.38 212 TRP A N 1
ATOM 1700 C CA . TRP A 1 212 ? 4.896 6.211 -12.652 1.00 97.38 212 TRP A CA 1
ATOM 1701 C C . TRP A 1 212 ? 5.946 6.199 -13.765 1.00 97.38 212 TRP A C 1
ATOM 1703 O O . TRP A 1 212 ? 6.672 5.215 -13.930 1.00 97.38 212 TRP A O 1
ATOM 1713 N N . ASP A 1 213 ? 6.103 7.321 -14.470 1.00 95.94 213 ASP A N 1
ATOM 1714 C CA . ASP A 1 213 ? 7.099 7.472 -15.533 1.00 95.94 213 ASP A CA 1
ATOM 1715 C C . ASP A 1 213 ? 8.535 7.505 -14.991 1.00 95.94 213 ASP A C 1
ATOM 1717 O O . ASP A 1 213 ? 9.463 7.087 -15.688 1.00 95.94 213 ASP A O 1
ATOM 1721 N N . ASN A 1 214 ? 8.731 7.943 -13.743 1.00 95.38 214 ASN A N 1
ATOM 1722 C CA . ASN A 1 214 ? 10.053 8.072 -13.119 1.00 95.38 214 ASN A CA 1
ATOM 1723 C C . ASN A 1 214 ? 10.499 6.831 -12.339 1.00 95.38 214 ASN A C 1
ATOM 1725 O O . ASN A 1 214 ? 11.648 6.767 -11.890 1.00 95.38 214 ASN A O 1
ATOM 1729 N N . LEU A 1 215 ? 9.648 5.806 -12.245 1.00 94.88 215 LEU A N 1
ATOM 1730 C CA . LEU A 1 215 ? 10.050 4.509 -11.714 1.00 94.88 215 LEU A CA 1
ATOM 1731 C C . LEU A 1 215 ? 11.220 3.937 -12.522 1.00 94.88 215 LEU A C 1
ATOM 1733 O O . LEU A 1 215 ? 11.237 3.948 -13.757 1.00 94.88 215 LEU A O 1
ATOM 1737 N N . LYS A 1 216 ? 12.215 3.398 -11.821 1.00 90.81 216 LYS A N 1
ATOM 1738 C CA . LYS A 1 216 ? 13.365 2.750 -12.451 1.00 90.81 216 LYS A CA 1
ATOM 1739 C C . LYS A 1 216 ? 13.100 1.249 -12.440 1.00 90.81 216 LYS A C 1
ATOM 1741 O O . LYS A 1 216 ? 13.196 0.622 -11.387 1.00 90.81 216 LYS A O 1
ATOM 1746 N N . LEU A 1 217 ? 12.798 0.662 -13.594 1.00 87.56 217 LEU A N 1
ATOM 1747 C CA . LEU A 1 217 ? 12.616 -0.787 -13.736 1.00 87.56 217 LEU A CA 1
ATOM 1748 C C . LEU A 1 217 ? 13.902 -1.461 -14.189 1.00 87.56 217 LEU A C 1
ATOM 1750 O O . LEU A 1 217 ? 14.539 -0.934 -15.123 1.00 87.56 217 LEU A O 1
#

Sequence (217 aa):
MAEVLITLGIIGVVAALTIPTLVNNYRKKVLETGFKKSMSTIQQALNTTAAECGADYLLKYRMDNLVTAPIPKEEREEINRIFAEQLKYVRILPMGEAHKIKTYSFKSKNEIGDRYQMLNPWDGVISPKIYLLPDGTTIAGIAFQTHGTYDGIKIGFDTNGPYKGPNRFGYDLFFFDTGYWQATICNDSYYYGCFKYAQQDQWPDDLTKKYWDNLKL

Solvent-accessible surface area (backbone atoms only — not comparable to full-atom values): 11614 Å² total; per-residue (Å²): 116,66,66,62,53,51,51,53,49,52,51,50,54,54,46,66,68,43,50,62,56,52,52,49,54,51,51,35,51,50,37,51,51,29,46,55,49,49,48,52,53,50,51,53,22,50,54,52,34,20,65,75,69,71,37,63,53,78,78,36,79,28,29,57,98,76,55,91,63,84,80,52,69,69,58,54,50,50,52,35,51,50,32,51,60,61,58,61,50,75,43,74,56,51,67,80,58,31,52,69,29,66,22,26,35,50,77,82,58,44,78,67,44,46,54,47,45,61,33,48,45,68,33,91,82,56,75,46,55,37,31,30,30,87,86,38,27,28,42,26,35,67,14,65,35,65,92,52,95,41,36,15,47,36,29,14,32,27,36,61,19,89,83,66,58,86,44,19,39,69,59,39,31,40,30,53,65,31,39,68,84,58,42,81,37,54,47,72,88,42,51,53,7,27,35,54,27,56,72,70,41,23,25,84,94,42,73,92,37,47,25,58,80,65,57,86,126

pLDDT: mean 90.23, std 9.15, range [50.66, 98.31]

Mean predicted aligned error: 5.74 Å

Secondary structure (DSSP, 8-state):
-HHHHHHHHHHHHHHHHHHHHHHHHHHHHHHHHHHHHHHHHHHHHHHHHHHHHT-GGGGS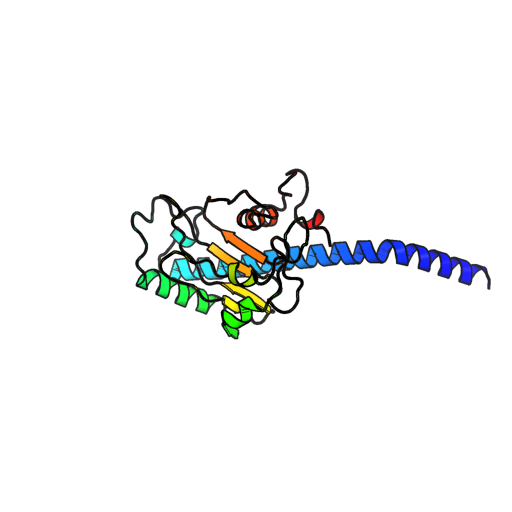SS-TTT--SPPPHHHHHHHHHHHHHHTT-SEEE-HHHHTTS-EE-SSS--EEESGGGGGS---SS--PPEEE-TTS-EEEPPEE--SSTT--EEEEEESS-TTTS-EEBTTTEEEEE-S-TTTT--SSS--TTHHHHHHHT-BTTBTTS-HHHH---

Foldseek 3Di:
DVVVVVVVVVCVVVCVVVVVVVVLLVLLVVLLVLLVVVVVLQQVLQVVLCVVLVPCCQVALWSPPPDQDDDDLVSLVVSQVSSLVSLQFDDWDDVVNLQQFWEAEQPVRDTPHSCSSVQQDAAPRDGWIWGQHPQQKIKTTWHQHPPDRIFHIKIWIFSRHRPPDPHYQLRGTAIDGSGDVCLLDPGRVDRHVSSVCSVLQAPSVGRVHGSSVPGDD